Protein AF-A0A2G6L9R4-F1 (afdb_monomer_lite)

Sequence (241 aa):
MIKQHIVIELERAYTLTLEEVNEAKAKLPAAIAKHPGNMVKNYLSSNFKDMFIIECLMRPDSIKAVDFLRYSVQCSVGYYKGVTNDKKPITVDFDGQKIETTGAYGEDKLEIFDWIEDFQEAIICRDSAAIHYLMQVSADVHVRKRERLDFELFLAFAELYKGFFSRNKNLRNLLERARRVYCPDRIPCPDWHRMIKRVYLAQLDVLEVLINAGSEEDYNRAMEAALLQHQTYWLETDPEM

Structure (mmCIF, N/CA/C/O backbone):
data_AF-A0A2G6L9R4-F1
#
_entry.id   AF-A0A2G6L9R4-F1
#
loop_
_atom_site.group_PDB
_atom_site.id
_atom_site.type_symbol
_atom_site.label_atom_id
_atom_site.label_alt_id
_atom_site.label_comp_id
_atom_site.label_asym_id
_atom_site.label_entity_id
_atom_site.label_seq_id
_atom_site.pdbx_PDB_ins_code
_atom_site.Cartn_x
_atom_site.Cartn_y
_atom_site.Cartn_z
_atom_site.occupancy
_atom_site.B_iso_or_equiv
_atom_site.auth_seq_id
_atom_site.auth_comp_id
_atom_site.auth_asym_id
_atom_site.auth_atom_id
_atom_site.pdbx_PDB_model_num
ATOM 1 N N . MET A 1 1 ? 14.330 33.121 -2.784 1.00 48.44 1 MET A N 1
ATOM 2 C CA . MET A 1 1 ? 12.874 33.360 -2.887 1.00 48.44 1 MET A CA 1
ATOM 3 C C . MET A 1 1 ? 12.077 32.086 -3.142 1.00 48.44 1 MET A C 1
ATOM 5 O O . MET A 1 1 ? 11.312 31.744 -2.259 1.00 48.44 1 MET A O 1
ATOM 9 N N . ILE A 1 2 ? 12.289 31.334 -4.234 1.00 47.75 2 ILE A N 1
ATOM 10 C CA . ILE A 1 2 ? 11.511 30.102 -4.527 1.00 47.75 2 ILE A CA 1
ATOM 11 C C . ILE A 1 2 ? 11.614 29.052 -3.403 1.00 47.75 2 ILE A C 1
ATOM 13 O O . ILE A 1 2 ? 10.597 28.604 -2.892 1.00 47.75 2 ILE A O 1
ATOM 17 N N . LYS A 1 3 ? 12.829 28.746 -2.917 1.00 42.88 3 LYS A N 1
ATOM 18 C CA . LYS A 1 3 ? 13.018 27.826 -1.775 1.00 42.88 3 LYS A CA 1
ATOM 19 C C . LYS A 1 3 ? 12.326 28.288 -0.484 1.00 42.88 3 LYS A C 1
ATOM 21 O O . LYS A 1 3 ? 11.872 27.450 0.275 1.00 42.88 3 LYS A O 1
ATOM 26 N N . GLN A 1 4 ? 12.236 29.597 -0.234 1.00 48.50 4 GLN A N 1
ATOM 27 C CA . GLN A 1 4 ? 11.545 30.123 0.953 1.00 48.50 4 GLN A CA 1
ATOM 28 C C . GLN A 1 4 ? 10.023 30.027 0.811 1.00 48.50 4 GLN A C 1
ATOM 30 O O . GLN A 1 4 ? 9.365 29.710 1.787 1.00 48.50 4 GLN A O 1
ATOM 35 N N . HIS A 1 5 ? 9.468 30.250 -0.386 1.00 49.09 5 HIS A N 1
ATOM 36 C CA . HIS A 1 5 ? 8.034 30.052 -0.632 1.00 49.09 5 HIS A CA 1
ATOM 37 C C . HIS A 1 5 ? 7.622 28.584 -0.486 1.00 49.09 5 HIS A C 1
ATOM 39 O O . HIS A 1 5 ? 6.662 28.313 0.220 1.00 49.09 5 HIS A O 1
ATOM 45 N N . ILE A 1 6 ? 8.393 27.647 -1.050 1.00 60.97 6 ILE A N 1
ATOM 46 C CA . ILE A 1 6 ? 8.119 26.204 -0.918 1.00 60.97 6 ILE A CA 1
ATOM 47 C C . ILE A 1 6 ? 8.155 25.771 0.554 1.00 60.97 6 ILE A C 1
ATOM 49 O O . ILE A 1 6 ? 7.280 25.041 1.003 1.00 60.97 6 ILE A O 1
ATOM 53 N N . VAL A 1 7 ? 9.133 26.254 1.330 1.00 62.38 7 VAL A N 1
ATOM 54 C CA . VAL A 1 7 ? 9.211 25.952 2.769 1.00 62.38 7 VAL A CA 1
ATOM 55 C C . VAL A 1 7 ? 8.009 26.529 3.527 1.00 62.38 7 VAL A C 1
ATOM 57 O O . VAL A 1 7 ? 7.420 25.816 4.329 1.00 62.38 7 VAL A O 1
ATOM 60 N N . ILE A 1 8 ? 7.585 27.763 3.234 1.00 66.50 8 ILE A N 1
ATOM 61 C CA . ILE A 1 8 ? 6.408 28.386 3.871 1.00 66.50 8 ILE A CA 1
ATOM 62 C C . ILE A 1 8 ? 5.113 27.631 3.526 1.00 66.50 8 ILE A C 1
ATOM 64 O O . ILE A 1 8 ? 4.264 27.423 4.394 1.00 66.50 8 ILE A O 1
ATOM 68 N N . GLU A 1 9 ? 4.944 27.207 2.272 1.00 75.31 9 GLU A N 1
ATOM 69 C CA . GLU A 1 9 ? 3.774 26.434 1.844 1.00 75.31 9 GLU A CA 1
ATOM 70 C C . GLU A 1 9 ? 3.738 25.048 2.493 1.00 75.31 9 GLU A C 1
ATOM 72 O O . GLU A 1 9 ? 2.683 24.631 2.971 1.00 75.31 9 GLU A O 1
ATOM 77 N N . LEU A 1 10 ? 4.886 24.373 2.600 1.00 75.25 10 LEU A N 1
ATOM 78 C CA . LEU A 1 10 ? 4.986 23.086 3.286 1.00 75.25 10 LEU A CA 1
ATOM 79 C C . LEU A 1 10 ? 4.792 23.209 4.804 1.00 75.25 10 LEU A C 1
ATOM 81 O O . LEU A 1 10 ? 4.150 22.347 5.392 1.00 75.25 10 LEU A O 1
ATOM 85 N N . GLU A 1 11 ? 5.276 24.272 5.454 1.00 80.81 11 GLU A N 1
ATOM 86 C CA . GLU A 1 11 ? 5.013 24.536 6.880 1.00 80.81 11 GLU A CA 1
ATOM 87 C C . GLU A 1 11 ? 3.526 24.797 7.152 1.00 80.81 11 GLU A C 1
ATOM 89 O O . GLU A 1 11 ? 2.966 24.317 8.147 1.00 80.81 11 GLU A O 1
ATOM 94 N N . ARG A 1 12 ? 2.857 25.524 6.250 1.00 80.56 12 ARG A N 1
ATOM 95 C CA . ARG A 1 12 ? 1.411 25.739 6.322 1.00 80.56 12 ARG A CA 1
ATOM 96 C C . ARG A 1 12 ? 0.648 24.432 6.115 1.00 80.56 12 ARG A C 1
ATOM 98 O O . ARG A 1 12 ? -0.238 24.131 6.912 1.00 80.56 12 ARG A O 1
ATOM 105 N N . ALA A 1 13 ? 1.001 23.658 5.089 1.00 79.81 13 ALA A N 1
ATOM 106 C CA . ALA A 1 13 ? 0.404 22.350 4.826 1.00 79.81 13 ALA A CA 1
ATOM 107 C C . ALA A 1 13 ? 0.614 21.395 6.010 1.00 79.81 13 ALA A C 1
ATOM 109 O O . ALA A 1 13 ? -0.335 20.754 6.450 1.00 79.81 13 ALA A O 1
ATOM 110 N N . TYR A 1 14 ? 1.818 21.372 6.587 1.00 84.81 14 TYR A N 1
ATOM 111 C CA . TYR A 1 14 ? 2.148 20.611 7.790 1.00 84.81 14 TYR A CA 1
ATOM 112 C C . TYR A 1 14 ? 1.227 20.963 8.955 1.00 84.81 14 TYR A C 1
ATOM 114 O O . TYR A 1 14 ? 0.668 20.074 9.586 1.00 84.81 14 TYR A O 1
ATOM 122 N N . THR A 1 15 ? 1.065 22.255 9.242 1.00 84.38 15 THR A N 1
ATOM 123 C CA . THR A 1 15 ? 0.261 22.713 10.382 1.00 84.38 15 THR A CA 1
ATOM 124 C C . THR A 1 15 ? -1.205 22.322 10.213 1.00 84.38 15 THR A C 1
ATOM 126 O O . THR A 1 15 ? -1.774 21.719 11.118 1.00 84.38 15 THR A O 1
ATOM 129 N N . LEU A 1 16 ? -1.781 22.585 9.035 1.00 82.31 16 LEU A N 1
ATOM 130 C CA . LEU A 1 16 ? -3.174 22.244 8.729 1.00 82.31 16 LEU A CA 1
ATOM 131 C C . LEU A 1 16 ? -3.410 20.730 8.782 1.00 82.31 16 LEU A C 1
ATOM 133 O O . LEU A 1 16 ? -4.320 20.268 9.463 1.00 82.31 16 LEU A O 1
ATOM 137 N N . THR A 1 17 ? -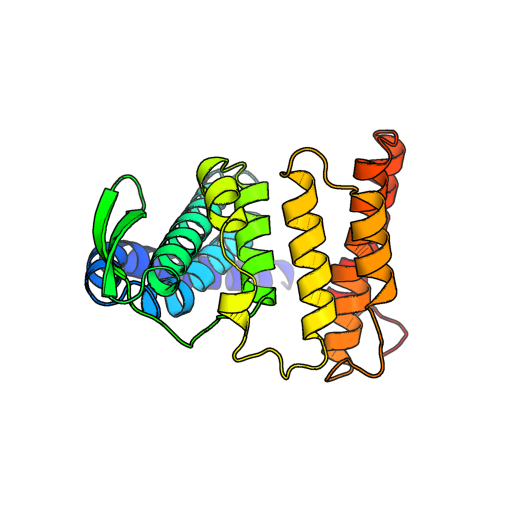2.541 19.951 8.135 1.00 82.38 17 THR A N 1
ATOM 138 C CA . THR A 1 17 ? -2.671 18.486 8.104 1.00 82.38 17 THR A CA 1
ATOM 139 C C . THR A 1 17 ? -2.501 17.896 9.502 1.00 82.38 17 THR A C 1
ATOM 141 O O . THR A 1 17 ? -3.235 16.991 9.888 1.00 82.38 17 THR A O 1
ATOM 144 N N . LEU A 1 18 ? -1.577 18.424 10.313 1.00 84.44 18 LEU A N 1
ATOM 145 C CA . LEU A 1 18 ? -1.386 17.957 11.684 1.00 84.44 18 LEU A CA 1
ATOM 146 C C . LEU A 1 18 ? -2.599 18.268 12.574 1.00 84.44 18 LEU A C 1
ATOM 148 O O . LEU A 1 18 ? -2.954 17.447 13.420 1.00 84.44 18 LEU A O 1
ATOM 152 N N . GLU A 1 19 ? -3.235 19.430 12.406 1.00 84.81 19 GLU A N 1
ATOM 153 C CA . GLU A 1 19 ? -4.487 19.765 13.095 1.00 84.81 19 GLU A CA 1
ATOM 154 C C . GLU A 1 19 ? -5.598 18.774 12.729 1.00 84.81 19 GLU A C 1
ATOM 156 O O . GLU A 1 19 ? -6.196 18.173 13.626 1.00 84.81 19 GLU A O 1
ATOM 161 N N . GLU A 1 20 ? -5.797 18.521 11.434 1.00 80.88 20 GLU A N 1
ATOM 162 C CA . GLU A 1 20 ? -6.774 17.549 10.936 1.00 80.88 20 GLU A CA 1
ATOM 163 C C . GLU A 1 20 ? -6.487 16.135 11.451 1.00 80.88 20 GLU A C 1
ATOM 165 O O . GLU A 1 20 ? -7.403 15.436 11.880 1.00 80.88 20 GLU A O 1
ATOM 170 N N . VAL A 1 21 ? -5.218 15.718 11.472 1.00 81.88 21 VAL A N 1
ATOM 171 C CA . VAL A 1 21 ? -4.779 14.416 11.992 1.00 81.88 21 VAL A CA 1
ATOM 172 C C . VAL A 1 21 ? -5.019 14.291 13.497 1.00 81.88 21 VAL A C 1
ATOM 174 O O . VAL A 1 21 ? -5.471 13.244 13.965 1.00 81.88 21 VAL A O 1
ATOM 177 N N . ASN A 1 22 ? -4.744 15.335 14.278 1.00 83.88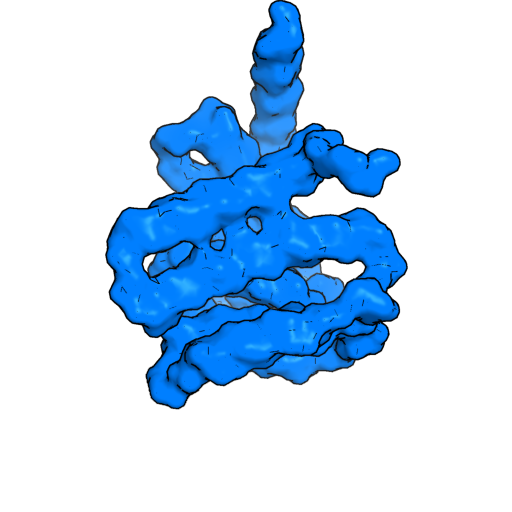 22 ASN A N 1
ATOM 178 C CA . ASN A 1 22 ? -4.985 15.314 15.721 1.00 83.88 22 ASN A CA 1
ATOM 179 C C . ASN A 1 22 ? -6.484 15.265 16.037 1.00 83.88 22 ASN A C 1
ATOM 181 O O . ASN A 1 22 ? -6.911 14.502 16.909 1.00 83.88 22 ASN A O 1
ATOM 185 N N . GLU A 1 23 ? -7.291 16.039 15.311 1.00 80.44 23 GLU A N 1
ATOM 186 C CA . GLU A 1 23 ? -8.747 16.016 15.436 1.00 80.44 23 GLU A CA 1
ATOM 187 C C . GLU A 1 23 ? -9.319 14.647 15.042 1.00 80.44 23 GLU A C 1
ATOM 189 O O . GLU A 1 23 ? -10.132 14.069 15.772 1.00 80.44 23 GLU A O 1
ATOM 194 N N . ALA A 1 24 ? -8.841 14.099 13.925 1.00 74.62 24 ALA A N 1
ATOM 195 C CA . ALA A 1 24 ? -9.121 12.748 13.465 1.00 74.62 24 ALA A CA 1
ATOM 196 C C . ALA A 1 24 ? -8.825 11.716 14.555 1.00 74.62 24 ALA A C 1
ATOM 198 O O . ALA A 1 24 ? -9.718 10.968 14.955 1.00 74.62 24 ALA A O 1
ATOM 199 N N . LYS A 1 25 ? -7.597 11.712 15.084 1.00 79.25 25 LYS A N 1
ATOM 200 C CA . LYS A 1 25 ? -7.142 10.767 16.108 1.00 79.25 25 LYS A CA 1
ATOM 201 C C . LYS A 1 25 ? -8.007 10.828 17.371 1.00 79.25 25 LYS A C 1
ATOM 203 O O . LYS A 1 25 ? -8.361 9.784 17.913 1.00 79.25 25 LYS A O 1
ATOM 208 N N . ALA A 1 26 ? -8.406 12.025 17.806 1.00 81.69 26 ALA A N 1
ATOM 209 C CA . ALA A 1 26 ? -9.262 12.206 18.979 1.00 81.69 26 ALA A CA 1
ATOM 210 C C . ALA A 1 26 ? -10.689 11.665 18.777 1.00 81.69 26 ALA A C 1
ATOM 212 O O . ALA A 1 26 ? -11.283 11.106 19.699 1.00 81.69 26 ALA A O 1
ATOM 213 N N . LYS A 1 27 ? -11.253 11.815 17.573 1.00 77.62 27 LYS A N 1
ATOM 214 C CA . LYS A 1 27 ? -12.620 11.365 17.252 1.00 77.62 27 LYS A CA 1
ATOM 215 C C . LYS A 1 27 ? -12.688 9.903 16.818 1.00 77.62 27 LYS A C 1
ATOM 217 O O . LYS A 1 27 ? -13.771 9.310 16.835 1.00 77.62 27 LYS A O 1
ATOM 222 N N . LEU A 1 28 ? -11.557 9.323 16.421 1.00 75.69 28 LEU A N 1
ATOM 223 C CA . LEU A 1 28 ? -11.515 8.036 15.744 1.00 75.69 28 LEU A CA 1
ATOM 224 C C . LEU A 1 28 ? -12.113 6.883 16.561 1.00 75.69 28 LEU A C 1
ATOM 226 O O . LEU A 1 28 ? -12.913 6.146 15.984 1.00 75.69 28 LEU A O 1
ATOM 230 N N . PRO A 1 29 ? -11.838 6.722 17.871 1.00 77.62 29 PRO A N 1
ATOM 231 C CA . PRO A 1 29 ? -12.427 5.618 18.627 1.00 77.62 29 PRO A CA 1
ATOM 232 C C . PRO A 1 29 ? -13.961 5.628 18.604 1.00 77.62 29 PRO A C 1
ATOM 234 O O . PRO A 1 29 ? -14.595 4.597 18.380 1.00 77.62 29 PRO A O 1
ATOM 237 N N . ALA A 1 30 ? -14.567 6.812 18.739 1.00 78.75 30 ALA A N 1
ATOM 238 C CA . ALA A 1 30 ? -16.015 6.980 18.659 1.00 78.75 30 ALA A CA 1
ATOM 239 C C . ALA A 1 30 ? -16.553 6.751 17.233 1.00 78.75 30 ALA A C 1
ATOM 241 O O . ALA A 1 30 ? -17.626 6.170 17.060 1.00 78.75 30 ALA A O 1
ATOM 242 N N . ALA A 1 31 ? -15.810 7.173 16.205 1.00 75.06 31 ALA A N 1
ATOM 243 C CA . ALA A 1 31 ? -16.182 6.953 14.809 1.00 75.06 31 ALA A CA 1
ATOM 244 C C . ALA A 1 31 ? -16.139 5.463 14.422 1.00 75.06 31 ALA A C 1
ATOM 246 O O . ALA A 1 31 ? -17.091 4.971 13.814 1.00 75.06 31 ALA A O 1
ATOM 247 N N . ILE A 1 32 ? -15.092 4.735 14.831 1.00 74.69 32 ILE A N 1
ATOM 248 C CA . ILE A 1 32 ? -14.956 3.279 14.647 1.00 74.69 32 ILE A CA 1
ATOM 249 C C . ILE A 1 32 ? -16.109 2.540 15.335 1.00 74.69 32 ILE A C 1
ATOM 251 O O . ILE A 1 32 ? -16.707 1.638 14.746 1.00 74.69 32 ILE A O 1
ATOM 255 N N . ALA A 1 33 ? -16.456 2.933 16.564 1.00 73.81 33 ALA A N 1
ATOM 256 C CA . ALA A 1 33 ? -17.565 2.329 17.299 1.00 73.81 33 ALA A CA 1
ATOM 257 C C . ALA A 1 33 ? -18.917 2.515 16.585 1.00 73.81 33 ALA A C 1
ATOM 259 O O . ALA A 1 33 ? -19.775 1.639 16.648 1.00 73.81 33 ALA A O 1
ATOM 260 N N . LYS A 1 34 ? -19.108 3.639 15.883 1.00 74.69 34 LYS A N 1
ATOM 261 C CA . LYS A 1 34 ? -20.366 3.953 15.195 1.00 74.69 34 LYS A CA 1
ATOM 262 C C . LYS A 1 34 ? -20.454 3.339 13.792 1.00 74.69 34 LYS A C 1
ATOM 264 O O . LYS A 1 34 ? -21.498 2.797 13.443 1.00 74.69 34 LYS A O 1
ATOM 269 N N . HIS A 1 35 ? -19.388 3.441 12.990 1.00 70.56 35 HIS A N 1
ATOM 270 C CA . HIS A 1 35 ? -19.345 2.997 11.590 1.00 70.56 35 HIS A CA 1
ATOM 271 C C . HIS A 1 35 ? -17.920 2.577 11.166 1.00 70.56 35 HIS A C 1
ATOM 273 O O . HIS A 1 35 ? -17.201 3.377 10.557 1.00 70.56 35 HIS A O 1
ATOM 279 N N . PRO A 1 36 ? -17.502 1.323 11.424 1.00 65.56 36 PRO A N 1
ATOM 280 C CA . PRO A 1 36 ? -16.130 0.885 11.152 1.00 65.56 36 PRO A CA 1
ATOM 281 C C . PRO A 1 36 ? -15.778 0.789 9.656 1.00 65.56 36 PRO A C 1
ATOM 283 O O . PRO A 1 36 ? -14.603 0.846 9.314 1.00 65.56 36 PRO A O 1
ATOM 286 N N . GLY A 1 37 ? -16.768 0.667 8.760 1.00 62.50 37 GLY A N 1
ATOM 287 C CA . GLY A 1 37 ? -16.561 0.623 7.305 1.00 62.50 37 GLY A CA 1
ATOM 288 C C . GLY A 1 37 ? -16.265 2.002 6.697 1.00 62.50 37 GLY A C 1
ATOM 289 O O . GLY A 1 37 ? -15.131 2.319 6.370 1.00 62.50 37 GLY A O 1
ATOM 290 N N . ASN A 1 38 ? -17.267 2.871 6.557 1.00 61.28 38 ASN A N 1
ATOM 291 C CA . ASN A 1 38 ? -17.107 4.101 5.761 1.00 61.28 38 ASN A CA 1
ATOM 292 C C . ASN A 1 38 ? -16.174 5.170 6.362 1.00 61.28 38 ASN A C 1
ATOM 294 O O . ASN A 1 38 ? -15.522 5.894 5.613 1.00 61.28 38 ASN A O 1
ATOM 298 N N . MET A 1 39 ? -16.089 5.308 7.689 1.00 57.47 39 MET A N 1
ATOM 299 C CA . MET A 1 39 ? -15.345 6.433 8.283 1.00 57.47 39 MET A CA 1
ATOM 300 C C . MET A 1 39 ? -13.842 6.169 8.371 1.00 57.47 39 MET A C 1
ATOM 302 O O . MET A 1 39 ? -13.047 7.076 8.138 1.00 57.47 39 MET A O 1
ATOM 306 N N . VAL A 1 40 ? -13.449 4.923 8.640 1.00 60.97 40 VAL A N 1
ATOM 307 C CA . VAL A 1 40 ? -12.053 4.545 8.902 1.00 60.97 40 VAL A CA 1
ATOM 308 C C . VAL A 1 40 ? -11.160 4.713 7.665 1.00 60.97 40 VAL A C 1
ATOM 310 O O . VAL A 1 40 ? -9.990 5.062 7.799 1.00 60.97 40 VAL A O 1
ATOM 313 N N . LYS A 1 41 ? -11.710 4.547 6.454 1.00 59.34 41 LYS A N 1
ATOM 314 C CA . LYS A 1 41 ? -10.941 4.623 5.199 1.00 59.34 41 LYS A CA 1
ATOM 315 C C . LYS A 1 41 ? -11.084 5.940 4.422 1.00 59.34 41 LYS A C 1
ATOM 317 O O . LYS A 1 41 ? -10.193 6.300 3.654 1.00 59.34 41 LYS A O 1
ATOM 322 N N . ASN A 1 42 ? -12.187 6.676 4.574 1.00 56.72 42 ASN A N 1
ATOM 323 C CA . ASN A 1 42 ? -12.427 7.867 3.745 1.00 56.72 42 ASN A CA 1
ATOM 324 C C . ASN A 1 42 ? -11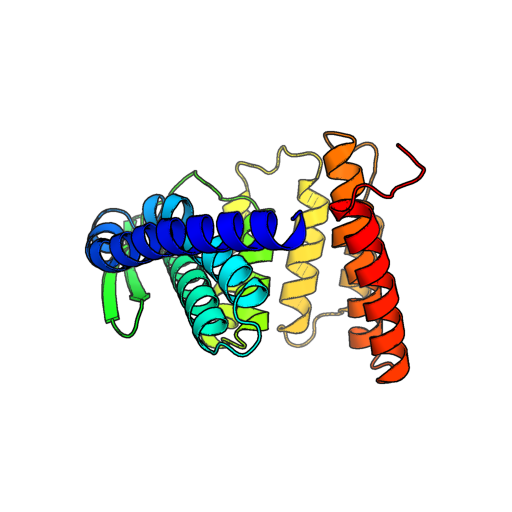.764 9.138 4.279 1.00 56.72 42 ASN A C 1
ATOM 326 O O . ASN A 1 42 ? -11.213 9.886 3.482 1.00 56.72 42 ASN A O 1
ATOM 330 N N . TYR A 1 43 ? -11.781 9.358 5.594 1.00 56.22 43 TYR A N 1
ATOM 331 C CA . TYR A 1 43 ? -11.262 10.594 6.196 1.00 56.22 43 TYR A CA 1
ATOM 332 C C . TYR A 1 43 ? -9.933 10.411 6.931 1.00 56.22 43 TYR A C 1
ATOM 334 O O . TYR A 1 43 ? -9.294 11.389 7.291 1.00 56.22 43 TYR A O 1
ATOM 342 N N . LEU A 1 44 ? -9.542 9.170 7.224 1.00 61.38 44 LEU A N 1
ATOM 343 C CA . LEU A 1 44 ? -8.586 8.907 8.301 1.00 61.38 44 LEU A CA 1
ATOM 344 C C . LEU A 1 44 ? -7.293 8.299 7.762 1.00 61.38 44 LEU A C 1
ATOM 346 O O . LEU A 1 44 ? -6.235 8.876 7.992 1.00 61.38 44 LEU A O 1
ATOM 350 N N . SER A 1 45 ? -7.356 7.236 6.951 1.00 63.09 45 SER A N 1
ATOM 351 C CA . SER A 1 45 ? -6.150 6.721 6.283 1.00 63.09 45 SER A CA 1
ATOM 352 C C . SER A 1 45 ? -5.527 7.749 5.334 1.00 63.09 45 SER A C 1
ATOM 354 O O . SER A 1 45 ? -4.324 7.956 5.397 1.00 63.09 45 SER A O 1
ATOM 356 N N . SER A 1 46 ? -6.322 8.464 4.528 1.00 69.69 46 SER A N 1
ATOM 357 C CA . SER A 1 46 ? -5.808 9.506 3.623 1.00 69.69 46 SER A CA 1
ATOM 358 C C . SER A 1 46 ? -5.044 10.609 4.372 1.00 69.69 46 SER A C 1
ATOM 360 O O . SER A 1 46 ? -3.897 10.870 4.029 1.00 69.69 46 SER A O 1
ATOM 362 N N . ASN A 1 47 ? -5.590 11.145 5.470 1.00 76.56 47 ASN A N 1
ATOM 363 C CA . ASN A 1 47 ? -4.909 12.179 6.260 1.00 76.56 47 ASN A CA 1
ATOM 364 C C . ASN A 1 47 ? -3.611 11.664 6.906 1.00 76.56 47 ASN A C 1
ATOM 366 O O . ASN A 1 47 ? -2.624 12.393 6.995 1.00 76.56 47 ASN A O 1
ATOM 370 N N . PHE A 1 48 ? -3.579 10.401 7.346 1.00 85.25 48 PHE A N 1
ATOM 371 C CA . PHE A 1 48 ? -2.351 9.791 7.859 1.00 85.25 48 PHE A CA 1
ATOM 372 C C . PHE A 1 48 ? -1.305 9.558 6.755 1.00 85.25 48 PHE A C 1
ATOM 374 O O . PHE A 1 48 ? -0.122 9.788 7.003 1.00 85.25 48 PHE A O 1
ATOM 381 N N . LYS A 1 49 ? -1.713 9.155 5.544 1.00 83.62 49 LYS A N 1
ATOM 382 C CA . LYS A 1 49 ? -0.815 9.021 4.382 1.00 83.62 49 LYS A CA 1
ATOM 383 C C . LYS A 1 49 ? -0.234 10.377 3.971 1.00 83.62 49 LYS A C 1
ATOM 385 O O . LYS A 1 49 ? 0.978 10.492 3.800 1.00 83.62 49 LYS A O 1
ATOM 390 N N . ASP A 1 50 ? -1.067 11.412 3.899 1.00 84.00 50 ASP A N 1
ATOM 391 C CA . ASP A 1 50 ? -0.632 12.772 3.567 1.00 84.00 50 ASP A CA 1
ATOM 392 C C . ASP A 1 50 ? 0.354 13.300 4.616 1.00 84.00 50 ASP A C 1
ATOM 394 O O . ASP A 1 50 ? 1.423 13.815 4.283 1.00 84.00 50 ASP A O 1
ATOM 398 N N . MET A 1 51 ? 0.061 13.082 5.900 1.00 88.00 51 MET A N 1
ATOM 399 C CA . MET A 1 51 ? 0.952 13.478 6.986 1.00 88.00 51 MET A CA 1
ATOM 400 C C . MET A 1 51 ? 2.264 12.687 6.998 1.00 88.00 51 MET A C 1
ATOM 402 O O . MET A 1 51 ? 3.311 13.257 7.303 1.00 88.00 51 MET A O 1
ATOM 406 N N . PHE A 1 52 ? 2.245 11.400 6.634 1.00 89.06 52 PHE A N 1
ATOM 407 C CA . PHE A 1 52 ? 3.463 10.618 6.416 1.00 89.06 52 PHE A CA 1
ATOM 408 C C . PHE A 1 52 ? 4.347 11.267 5.342 1.00 89.06 52 PHE A C 1
ATOM 410 O O . PHE A 1 52 ? 5.525 11.516 5.601 1.00 89.06 52 PHE A O 1
ATOM 417 N N . ILE A 1 53 ? 3.776 11.612 4.182 1.00 86.00 53 ILE A N 1
ATOM 418 C CA . ILE A 1 53 ? 4.503 12.257 3.078 1.00 86.00 53 ILE A CA 1
ATOM 419 C C . ILE A 1 53 ? 5.083 13.602 3.530 1.00 86.00 53 ILE A C 1
ATOM 421 O O . ILE A 1 53 ? 6.277 13.855 3.358 1.00 86.00 53 ILE A O 1
ATOM 425 N N . ILE A 1 54 ? 4.262 14.456 4.147 1.00 87.38 54 ILE A N 1
ATOM 426 C CA . ILE A 1 54 ? 4.690 15.784 4.597 1.00 87.38 54 ILE A CA 1
ATOM 427 C C . ILE A 1 54 ? 5.773 15.676 5.684 1.00 87.38 54 ILE A C 1
ATOM 429 O O . ILE A 1 54 ? 6.757 16.416 5.634 1.00 87.38 54 ILE A O 1
ATOM 433 N N . GLU A 1 55 ? 5.639 14.763 6.652 1.00 89.56 55 GLU A N 1
ATOM 434 C CA . GLU A 1 55 ? 6.651 14.555 7.695 1.00 89.56 55 GLU A CA 1
ATOM 435 C C . GLU A 1 55 ? 7.968 14.052 7.081 1.00 89.56 55 GLU A C 1
ATOM 437 O O . GLU A 1 55 ? 9.018 14.584 7.434 1.00 89.56 55 GLU A O 1
ATOM 442 N N . CYS A 1 56 ? 7.937 13.129 6.110 1.00 87.94 56 CYS A N 1
ATOM 443 C CA . CYS A 1 56 ? 9.135 12.688 5.385 1.00 87.94 56 CYS A CA 1
ATOM 444 C C . CYS A 1 56 ? 9.835 13.828 4.629 1.00 87.94 56 CYS A C 1
ATOM 446 O O . CYS A 1 56 ? 11.064 13.889 4.622 1.00 87.94 56 CYS A O 1
ATOM 448 N N . LEU A 1 57 ? 9.078 14.736 4.005 1.00 85.31 57 LEU A N 1
ATOM 449 C CA . LEU A 1 57 ? 9.639 15.864 3.253 1.00 85.31 57 LEU A CA 1
ATOM 450 C C . LEU A 1 57 ? 10.213 16.952 4.167 1.00 85.31 57 LEU A C 1
ATOM 452 O O . LEU A 1 57 ? 11.283 17.495 3.898 1.00 85.31 57 LEU A O 1
ATOM 456 N N . MET A 1 58 ? 9.500 17.281 5.244 1.00 83.88 58 MET A N 1
ATOM 457 C CA . MET A 1 58 ? 9.863 18.379 6.144 1.00 83.88 58 MET A CA 1
ATOM 458 C C . MET A 1 58 ? 10.881 17.971 7.204 1.00 83.88 58 MET A C 1
ATOM 460 O O . MET A 1 58 ? 11.641 18.807 7.696 1.00 83.88 58 MET A O 1
ATOM 464 N N . ARG A 1 59 ? 10.854 16.702 7.615 1.00 86.69 59 ARG A N 1
ATOM 465 C CA . ARG A 1 59 ? 11.634 16.161 8.728 1.00 86.69 59 ARG A CA 1
ATOM 466 C C . ARG A 1 59 ? 12.049 14.717 8.413 1.00 86.69 59 ARG A C 1
ATOM 468 O O . ARG A 1 59 ? 11.540 13.790 9.040 1.00 86.69 59 ARG A O 1
ATOM 475 N N . PRO A 1 60 ? 12.988 14.513 7.474 1.00 82.69 60 PRO A N 1
ATOM 476 C CA . PRO A 1 60 ? 13.352 13.184 6.975 1.00 82.69 60 PRO A CA 1
ATOM 477 C C . PRO A 1 60 ? 13.851 12.217 8.063 1.00 82.69 60 PRO A C 1
ATOM 479 O O . PRO A 1 60 ? 13.664 11.012 7.934 1.00 82.69 60 PRO A O 1
ATOM 482 N N . ASP A 1 61 ? 14.408 12.735 9.162 1.00 84.69 61 ASP A N 1
ATOM 483 C CA . ASP A 1 61 ? 14.884 11.933 10.300 1.00 84.69 61 ASP A CA 1
ATOM 484 C C . ASP A 1 61 ? 13.815 11.712 11.392 1.00 84.69 61 ASP A C 1
ATOM 486 O O . ASP A 1 61 ? 14.093 11.162 12.462 1.00 84.69 61 ASP A O 1
ATOM 490 N N . SER A 1 62 ? 12.582 12.176 11.174 1.00 86.19 62 SER A N 1
ATOM 491 C CA . SER A 1 62 ? 11.511 12.080 12.161 1.00 86.19 62 SER A CA 1
ATOM 492 C C . SER A 1 62 ? 10.920 10.680 12.218 1.00 86.19 62 SER A C 1
ATOM 494 O O . SER A 1 62 ? 10.293 10.197 11.275 1.00 86.19 62 SER A O 1
ATOM 496 N N . ILE A 1 63 ? 10.998 10.061 13.397 1.00 85.62 63 ILE A N 1
ATOM 497 C CA . ILE A 1 63 ? 10.331 8.780 13.658 1.00 85.62 63 ILE A CA 1
ATOM 498 C C . ILE A 1 63 ? 8.799 8.878 13.541 1.00 85.62 63 ILE A C 1
ATOM 500 O O . ILE A 1 63 ? 8.135 7.869 13.317 1.00 85.62 63 ILE A O 1
ATOM 504 N N . LYS A 1 64 ? 8.232 10.092 13.627 1.00 86.81 64 LYS A N 1
ATOM 505 C CA . LYS A 1 64 ? 6.782 10.319 13.552 1.00 86.81 64 LYS A CA 1
ATOM 506 C C . LYS A 1 64 ? 6.190 9.943 12.200 1.00 86.81 64 LYS A C 1
ATOM 508 O O . LYS A 1 64 ? 5.026 9.561 12.154 1.00 86.81 64 LYS A O 1
ATOM 513 N N . ALA A 1 65 ? 6.974 10.006 11.121 1.00 87.81 65 ALA A N 1
ATOM 514 C CA . ALA A 1 65 ? 6.514 9.582 9.803 1.00 87.81 65 ALA A CA 1
ATOM 515 C C . ALA A 1 65 ? 6.037 8.119 9.855 1.00 87.81 65 ALA A C 1
ATOM 517 O O . ALA A 1 65 ? 4.937 7.788 9.414 1.00 87.81 65 ALA A O 1
ATOM 518 N N . VAL A 1 66 ? 6.817 7.258 10.514 1.00 87.44 66 VAL A N 1
ATOM 519 C CA . VAL A 1 66 ? 6.475 5.843 10.699 1.00 87.44 66 VAL A CA 1
ATOM 520 C C . VAL A 1 66 ? 5.210 5.672 11.542 1.00 87.44 66 VAL A C 1
ATOM 522 O O . VAL A 1 66 ? 4.430 4.760 11.279 1.00 87.44 66 VAL A O 1
ATOM 525 N N . ASP A 1 67 ? 4.968 6.539 12.528 1.00 89.69 67 ASP A N 1
ATOM 526 C CA . ASP A 1 67 ? 3.750 6.477 13.341 1.00 89.69 67 ASP A CA 1
ATOM 527 C C . ASP A 1 67 ? 2.499 6.815 12.524 1.00 89.69 67 ASP A C 1
ATOM 529 O O . ASP A 1 67 ? 1.499 6.107 12.638 1.00 89.69 67 ASP A O 1
ATOM 533 N N . PHE A 1 68 ? 2.556 7.821 11.644 1.00 89.75 68 PHE A N 1
ATOM 534 C CA . PHE A 1 68 ? 1.446 8.116 10.732 1.00 89.75 68 PHE A CA 1
ATOM 535 C C . PHE A 1 68 ? 1.147 6.940 9.803 1.00 89.75 68 PHE A C 1
ATOM 537 O O . PHE A 1 68 ? -0.006 6.525 9.687 1.00 89.75 68 PHE A O 1
ATOM 544 N N . LEU A 1 69 ? 2.185 6.318 9.242 1.00 89.50 69 LEU A N 1
ATOM 545 C CA . LEU A 1 69 ? 2.013 5.125 8.418 1.00 89.50 69 LEU A CA 1
ATOM 546 C C . LEU A 1 69 ? 1.391 3.960 9.211 1.00 89.50 69 LEU A C 1
ATOM 548 O O . LEU A 1 69 ? 0.480 3.293 8.725 1.00 89.50 69 LEU A O 1
ATOM 552 N N . ARG A 1 70 ? 1.797 3.758 10.472 1.00 90.88 70 ARG A N 1
ATOM 553 C CA . ARG A 1 70 ? 1.192 2.751 11.363 1.00 90.88 70 ARG A CA 1
ATOM 554 C C . ARG A 1 70 ? -0.282 3.025 11.646 1.00 90.88 70 ARG A C 1
ATOM 556 O O . ARG A 1 70 ? -1.069 2.079 11.668 1.00 90.88 70 ARG A O 1
ATOM 563 N N . TYR A 1 71 ? -0.674 4.281 11.863 1.00 89.12 71 TYR A N 1
ATOM 564 C CA . TYR A 1 71 ? -2.087 4.625 12.042 1.00 89.12 71 TYR A CA 1
ATOM 565 C C . TYR A 1 71 ? -2.898 4.339 10.776 1.00 89.12 71 TYR A C 1
ATOM 567 O O . TYR A 1 71 ? -4.012 3.823 10.890 1.00 89.12 71 TYR A O 1
ATOM 575 N N . SER A 1 72 ? -2.334 4.597 9.588 1.00 89.31 72 SER A N 1
ATOM 576 C CA . SER A 1 72 ? -2.951 4.209 8.313 1.00 89.31 72 SER A CA 1
ATOM 577 C C . SER A 1 72 ? -3.180 2.695 8.250 1.00 89.31 72 SER A C 1
ATOM 579 O O . SER A 1 72 ? -4.317 2.261 8.083 1.00 89.31 72 SER A O 1
ATOM 581 N N . VAL A 1 73 ? -2.156 1.883 8.543 1.00 91.75 73 VAL A N 1
ATOM 582 C CA . VAL A 1 73 ? -2.262 0.409 8.560 1.00 91.75 73 VAL A CA 1
ATOM 583 C C . VAL A 1 73 ? -3.340 -0.085 9.534 1.00 91.75 73 VAL A C 1
ATOM 585 O O . VAL A 1 73 ? -4.147 -0.948 9.181 1.00 91.75 73 VAL A O 1
ATOM 588 N N . GLN A 1 74 ? -3.396 0.468 10.750 1.00 90.12 74 GLN A N 1
ATOM 589 C CA . GLN A 1 74 ? -4.426 0.124 11.741 1.00 90.12 74 GLN A CA 1
ATOM 590 C C . GLN A 1 74 ? -5.835 0.450 11.232 1.00 90.12 74 GLN A C 1
ATOM 592 O O . GLN A 1 74 ? -6.752 -0.366 11.373 1.00 90.12 74 GLN A O 1
ATOM 597 N N . CYS A 1 75 ? -5.998 1.611 10.590 1.00 87.25 75 CYS A N 1
ATOM 598 C CA . CYS A 1 75 ? -7.248 1.997 9.948 1.00 87.25 75 CYS A CA 1
ATOM 599 C C . CYS A 1 75 ? -7.619 1.012 8.831 1.00 87.25 75 CYS A C 1
ATOM 601 O O . CYS A 1 75 ? -8.738 0.501 8.814 1.00 87.25 75 CYS A O 1
ATOM 603 N N . SER A 1 76 ? -6.686 0.665 7.947 1.00 88.19 76 SER A N 1
ATOM 604 C CA . SER A 1 76 ? -6.942 -0.258 6.839 1.00 88.19 76 SER A CA 1
ATOM 605 C C . SER A 1 76 ? -7.320 -1.660 7.327 1.00 88.19 76 SER A C 1
ATOM 607 O O . SER A 1 76 ? -8.296 -2.243 6.851 1.00 88.19 76 SER A O 1
ATOM 609 N N . VAL A 1 77 ? -6.643 -2.194 8.349 1.00 90.69 77 VAL A N 1
ATOM 610 C CA . VAL A 1 77 ? -7.033 -3.468 8.982 1.00 90.69 77 VAL A CA 1
ATOM 611 C C . VAL A 1 77 ? -8.427 -3.372 9.605 1.00 90.69 77 VAL A C 1
ATOM 613 O O . VAL A 1 77 ? -9.248 -4.271 9.407 1.00 90.69 77 VAL A O 1
ATOM 616 N N . GLY A 1 78 ? -8.721 -2.291 10.333 1.00 88.56 78 GLY A N 1
ATOM 617 C CA . GLY A 1 78 ? -10.042 -2.042 10.914 1.00 88.56 78 GLY A CA 1
ATOM 618 C C . GLY A 1 78 ? -11.151 -1.992 9.862 1.00 88.56 78 GLY A C 1
ATOM 619 O O . GLY A 1 78 ? -12.193 -2.627 10.032 1.00 88.56 78 GLY A O 1
ATOM 620 N N . TYR A 1 79 ? -10.888 -1.321 8.741 1.00 86.88 79 TYR A N 1
ATOM 621 C CA . TYR A 1 79 ? -11.777 -1.254 7.588 1.00 86.88 79 TYR A CA 1
ATOM 622 C C . TYR A 1 79 ? -12.074 -2.644 7.016 1.00 86.88 79 TYR A C 1
ATOM 624 O O . TYR A 1 79 ? -13.240 -3.036 6.914 1.00 86.88 79 TYR A O 1
ATOM 632 N N . TYR A 1 80 ? -11.037 -3.431 6.703 1.00 88.62 80 TYR A N 1
ATOM 633 C CA . TYR A 1 80 ? -11.238 -4.766 6.138 1.00 88.62 80 TYR A CA 1
ATOM 634 C C . TYR A 1 80 ? -11.915 -5.722 7.130 1.00 88.62 80 TYR A C 1
ATOM 636 O O . TYR A 1 80 ? -12.759 -6.519 6.714 1.00 88.62 80 TYR A O 1
ATOM 644 N N . LYS A 1 81 ? -11.649 -5.596 8.440 1.00 89.25 81 LYS A N 1
ATOM 645 C CA . LYS A 1 81 ? -12.414 -6.291 9.495 1.00 89.25 81 LYS A CA 1
ATOM 646 C C . LYS A 1 81 ? -13.889 -5.916 9.441 1.00 89.25 81 LYS A C 1
ATOM 648 O O . LYS A 1 81 ? -14.724 -6.818 9.471 1.00 89.25 81 LYS A O 1
ATOM 653 N N . GLY A 1 82 ? -14.190 -4.626 9.298 1.00 86.81 82 GLY A N 1
ATOM 654 C CA . GLY A 1 82 ? -15.537 -4.085 9.130 1.00 86.81 82 GLY A CA 1
ATOM 655 C C . GLY A 1 82 ? -16.298 -4.717 7.969 1.00 86.81 82 GLY A C 1
ATOM 656 O O . GLY A 1 82 ? -17.372 -5.278 8.178 1.00 86.81 82 GLY A O 1
ATOM 657 N N . VAL A 1 83 ? -15.728 -4.665 6.764 1.00 85.00 83 VAL A N 1
ATOM 658 C CA . VAL A 1 83 ? -16.422 -5.099 5.538 1.00 85.00 83 VAL A CA 1
ATOM 659 C C . VAL A 1 83 ? -16.492 -6.622 5.383 1.00 85.00 83 VAL A C 1
ATOM 661 O O . VAL A 1 83 ? -17.478 -7.135 4.863 1.00 85.00 83 VAL A O 1
ATOM 664 N N . THR A 1 84 ? -15.486 -7.372 5.852 1.00 87.56 84 THR A N 1
ATOM 665 C CA . THR A 1 84 ? -15.471 -8.848 5.745 1.00 87.56 84 THR A CA 1
ATOM 666 C C . THR A 1 84 ? -16.327 -9.546 6.804 1.00 87.56 84 THR A C 1
ATOM 668 O O . THR A 1 84 ? -16.626 -10.734 6.673 1.00 87.56 84 THR A O 1
ATOM 671 N N . ASN A 1 85 ? -16.756 -8.818 7.839 1.00 89.06 85 ASN A N 1
ATOM 672 C CA . ASN A 1 85 ? -17.563 -9.328 8.947 1.00 89.06 85 ASN A CA 1
ATOM 673 C C . ASN A 1 85 ? -18.867 -8.536 9.103 1.00 89.06 85 ASN A C 1
ATOM 675 O O . ASN A 1 85 ? -19.253 -8.191 10.219 1.00 89.06 85 ASN A O 1
ATOM 679 N N . ASP A 1 86 ? -19.551 -8.249 7.992 1.00 86.94 86 ASP A N 1
ATOM 680 C CA . ASP A 1 86 ? -20.820 -7.515 8.007 1.00 86.94 86 ASP A CA 1
ATOM 681 C C . ASP A 1 86 ? -21.808 -8.097 9.036 1.00 86.94 86 ASP A C 1
ATOM 683 O O . ASP A 1 86 ? -22.055 -9.308 9.075 1.00 86.94 86 ASP A O 1
ATOM 687 N N . LYS A 1 87 ? -22.346 -7.216 9.888 1.00 88.06 87 LYS A N 1
ATOM 688 C CA . LYS A 1 87 ? -23.287 -7.502 10.986 1.00 88.06 87 LYS A CA 1
ATOM 689 C C . LYS A 1 87 ? -22.765 -8.449 12.070 1.00 88.06 87 LYS A C 1
ATOM 691 O O . LYS A 1 87 ? -23.551 -8.923 12.890 1.00 88.06 87 LYS A O 1
ATOM 696 N N . LYS A 1 88 ? -21.463 -8.734 12.103 1.00 90.81 88 LYS A N 1
ATOM 697 C CA . LYS A 1 88 ? -20.834 -9.571 13.133 1.00 90.81 88 LYS A CA 1
ATOM 698 C C . LYS A 1 88 ? -20.000 -8.716 14.090 1.00 90.81 88 LYS A C 1
ATOM 700 O O . LYS A 1 88 ? -19.453 -7.698 13.667 1.00 90.81 88 LYS A O 1
ATOM 705 N N . PRO A 1 89 ? -19.860 -9.118 15.364 1.00 92.06 89 PRO A N 1
ATOM 706 C CA . PRO A 1 89 ? -18.945 -8.459 16.286 1.00 92.06 89 PRO A CA 1
ATOM 707 C C . PRO A 1 89 ? -17.503 -8.514 15.776 1.00 92.06 89 PRO A C 1
ATOM 709 O O . PRO A 1 89 ? -17.045 -9.560 15.310 1.00 92.06 89 PRO A O 1
ATOM 712 N N . ILE A 1 90 ? -16.789 -7.399 15.894 1.00 91.56 90 ILE A N 1
ATOM 713 C CA . ILE A 1 90 ? -15.367 -7.282 15.572 1.00 91.56 90 ILE A CA 1
ATOM 714 C C . ILE A 1 90 ? -14.637 -6.469 16.643 1.00 91.56 90 ILE A C 1
ATOM 716 O O . ILE A 1 90 ? -15.229 -5.648 17.344 1.00 91.56 90 ILE A O 1
ATOM 720 N N . THR A 1 91 ? -13.321 -6.655 16.708 1.00 91.31 91 THR A N 1
ATOM 721 C CA .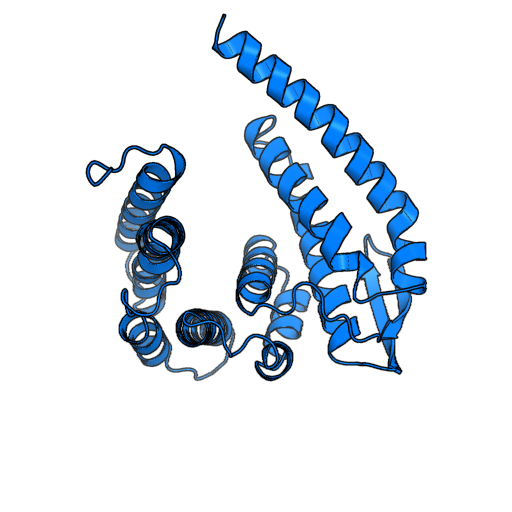 THR A 1 91 ? -12.418 -5.816 17.501 1.00 91.31 91 THR A CA 1
ATOM 722 C C . THR A 1 91 ? -11.422 -5.129 16.575 1.00 91.31 91 THR A C 1
ATOM 724 O O . THR A 1 91 ? -10.693 -5.790 15.821 1.00 91.31 91 THR A O 1
ATOM 727 N N . VAL A 1 92 ? -11.394 -3.800 16.639 1.00 88.50 92 VAL A N 1
ATOM 728 C CA . VAL A 1 92 ? -10.437 -2.954 15.924 1.00 88.50 92 VAL A CA 1
ATOM 729 C C . VAL A 1 92 ? -9.369 -2.489 16.906 1.00 88.50 92 VAL A C 1
ATOM 731 O O . VAL A 1 92 ? -9.692 -1.948 17.961 1.00 88.50 92 VAL A O 1
ATOM 734 N N . ASP A 1 93 ? -8.106 -2.720 16.559 1.00 89.38 93 ASP A N 1
ATOM 735 C CA . ASP A 1 93 ? -6.956 -2.251 17.327 1.00 89.38 93 ASP A CA 1
ATOM 736 C C . ASP A 1 93 ? -6.504 -0.910 16.739 1.00 89.38 93 ASP A C 1
ATOM 738 O O . ASP A 1 93 ? -6.149 -0.844 15.561 1.00 89.38 93 ASP A O 1
ATOM 742 N N . PHE A 1 94 ? -6.535 0.157 17.535 1.00 87.75 94 PHE A N 1
ATOM 743 C CA . PHE A 1 94 ? -6.094 1.485 17.112 1.00 87.75 94 PHE A CA 1
ATOM 744 C C . PHE A 1 94 ? -5.368 2.205 18.248 1.00 87.75 94 PHE A C 1
ATOM 746 O O . PHE A 1 94 ? -5.910 2.323 19.344 1.00 87.75 94 PHE A O 1
ATOM 753 N N . ASP A 1 95 ? -4.151 2.690 17.990 1.00 87.12 95 ASP A N 1
ATOM 754 C CA . ASP A 1 95 ? -3.335 3.464 18.942 1.00 87.12 95 ASP A CA 1
ATOM 755 C C . ASP A 1 95 ? -3.242 2.815 20.340 1.00 87.12 95 ASP A C 1
ATOM 757 O O . ASP A 1 95 ? -3.407 3.453 21.378 1.00 87.12 95 ASP A O 1
ATOM 761 N N . GLY A 1 96 ? -3.047 1.492 20.368 1.00 87.88 96 GLY A N 1
ATOM 762 C CA . GLY A 1 96 ? -2.967 0.701 21.602 1.00 87.88 96 GLY A CA 1
ATOM 763 C C . GLY A 1 96 ? -4.311 0.413 22.286 1.00 87.88 96 GLY A C 1
ATOM 764 O O . GLY A 1 96 ? -4.336 -0.286 23.298 1.00 87.88 96 GLY A O 1
ATOM 765 N N . GLN A 1 97 ? -5.427 0.899 21.742 1.00 88.88 97 GLN A N 1
ATOM 766 C CA . GLN A 1 97 ? -6.775 0.647 22.244 1.00 88.88 97 GLN A CA 1
ATOM 767 C C . GLN A 1 97 ? -7.464 -0.463 21.452 1.00 88.88 97 GLN A C 1
ATOM 769 O O . GLN A 1 97 ? -7.287 -0.590 20.242 1.00 88.88 97 GLN A O 1
ATOM 774 N N . LYS A 1 98 ? -8.301 -1.237 22.147 1.00 91.00 98 LYS A N 1
ATOM 775 C CA . LYS A 1 98 ? -9.209 -2.214 21.541 1.00 91.00 98 LYS A CA 1
ATOM 776 C C . LYS A 1 98 ? -10.612 -1.638 21.520 1.00 91.00 98 LYS A C 1
ATOM 778 O O . LYS A 1 98 ? -11.167 -1.339 22.574 1.00 91.00 98 LYS A O 1
ATOM 783 N N . ILE A 1 99 ? -11.176 -1.497 20.331 1.00 88.69 99 ILE A N 1
ATOM 784 C CA . ILE A 1 99 ? -12.504 -0.932 20.118 1.00 88.69 99 ILE A CA 1
ATOM 785 C C . ILE A 1 99 ? -13.416 -2.059 19.643 1.00 88.69 99 ILE A C 1
ATOM 787 O O . ILE A 1 99 ? -13.245 -2.595 18.546 1.00 88.69 99 ILE A O 1
ATOM 791 N N . GLU A 1 100 ? -14.369 -2.442 20.488 1.00 91.00 100 GLU A N 1
ATOM 792 C CA . GLU A 1 100 ? -15.414 -3.399 20.133 1.00 91.00 100 GLU A CA 1
ATOM 793 C C . GLU A 1 100 ? -16.513 -2.694 19.337 1.00 91.00 100 GLU A C 1
ATOM 795 O O . GLU A 1 100 ? -17.002 -1.631 19.720 1.00 91.00 100 GLU A O 1
ATOM 800 N N . THR A 1 101 ? -16.889 -3.273 18.202 1.00 88.69 101 THR A N 1
ATOM 801 C CA . THR A 1 101 ? -17.921 -2.721 17.321 1.00 88.69 101 THR A CA 1
ATOM 802 C C . THR A 1 101 ? -18.562 -3.837 16.496 1.00 88.69 101 THR A C 1
ATOM 804 O O . THR A 1 101 ? -18.187 -5.006 16.594 1.00 88.69 101 THR A O 1
ATOM 807 N N . THR A 1 102 ? -19.564 -3.497 15.692 1.00 88.44 102 THR A N 1
ATOM 808 C CA . THR A 1 102 ? -20.185 -4.424 14.742 1.00 88.44 102 THR A CA 1
ATOM 809 C C . THR A 1 102 ? -19.699 -4.094 13.341 1.00 88.44 102 THR A C 1
ATOM 811 O O . THR A 1 102 ? -19.762 -2.940 12.919 1.00 88.44 102 THR A O 1
ATOM 814 N N . GLY A 1 103 ? -19.217 -5.104 12.618 1.00 86.69 103 GLY A N 1
ATOM 815 C CA . GLY A 1 103 ? -18.819 -4.955 11.228 1.00 86.69 103 GLY A CA 1
ATOM 816 C C . GLY A 1 103 ? -19.973 -4.417 10.391 1.00 86.69 103 GLY A C 1
ATOM 817 O O . GLY A 1 103 ? -21.135 -4.776 10.587 1.00 86.69 103 GLY A O 1
ATOM 818 N N . ALA A 1 104 ? -19.644 -3.522 9.475 1.00 82.38 104 ALA A N 1
ATOM 819 C CA . ALA A 1 104 ? -20.600 -2.891 8.591 1.00 82.38 104 ALA A CA 1
ATOM 820 C C . ALA A 1 104 ? -19.986 -2.847 7.201 1.00 82.38 104 ALA A C 1
ATOM 822 O O . ALA A 1 104 ? -18.885 -2.317 7.018 1.00 82.38 104 ALA A O 1
ATOM 823 N N . TYR A 1 105 ? -20.707 -3.397 6.232 1.00 74.38 105 TYR A N 1
ATOM 824 C CA . TYR A 1 105 ? -20.340 -3.261 4.836 1.00 74.38 105 TYR A CA 1
ATOM 825 C C . TYR A 1 105 ? -20.379 -1.780 4.420 1.00 74.38 105 TYR A C 1
ATOM 827 O O . TYR A 1 105 ? -21.396 -1.105 4.588 1.00 74.38 105 TYR A O 1
ATOM 835 N N . GLY A 1 106 ? -19.259 -1.278 3.900 1.00 66.69 106 GLY A N 1
ATOM 836 C CA . GLY A 1 106 ? -19.141 0.041 3.284 1.00 66.69 106 GLY A CA 1
ATOM 837 C C . GLY A 1 106 ? -18.799 -0.125 1.808 1.00 66.69 106 GLY A C 1
ATOM 838 O O . GLY A 1 106 ? -17.903 -0.898 1.479 1.00 66.69 106 GLY A O 1
ATOM 839 N N . GLU A 1 107 ? -19.527 0.550 0.919 1.00 60.06 107 GLU A N 1
ATOM 840 C CA . GLU A 1 107 ? -19.282 0.487 -0.534 1.00 60.06 107 GLU A CA 1
ATOM 841 C C . GLU A 1 107 ? -18.118 1.380 -0.982 1.00 60.06 107 GLU A C 1
ATOM 843 O O . GLU A 1 107 ? -17.542 1.172 -2.055 1.00 60.06 107 GLU A O 1
ATOM 848 N N . ASP A 1 108 ? -17.740 2.351 -0.150 1.00 58.47 108 ASP A N 1
ATOM 849 C CA . ASP A 1 108 ? -16.680 3.300 -0.456 1.00 58.47 108 ASP A CA 1
ATOM 850 C C . ASP A 1 108 ? -15.306 2.621 -0.381 1.00 58.47 108 ASP A C 1
ATOM 852 O O . ASP A 1 108 ? -14.991 1.948 0.602 1.00 58.47 108 ASP A O 1
ATOM 856 N N . LYS A 1 109 ? -14.471 2.826 -1.412 1.00 59.09 109 LYS A N 1
ATOM 857 C CA . LYS A 1 109 ? -13.064 2.377 -1.481 1.00 59.09 109 LYS A CA 1
ATOM 858 C C . LYS A 1 109 ? -12.837 0.859 -1.331 1.00 59.09 109 LYS A C 1
ATOM 860 O O . LYS A 1 109 ? -11.865 0.412 -0.725 1.00 59.09 109 LYS A O 1
ATOM 865 N N . LEU A 1 110 ? -13.712 0.035 -1.907 1.00 70.94 110 LEU A N 1
ATOM 866 C CA . LEU A 1 110 ? -13.459 -1.403 -2.091 1.00 70.94 110 LEU A CA 1
ATOM 867 C C . LEU A 1 110 ? -12.665 -1.710 -3.371 1.00 70.94 110 LEU A C 1
ATOM 869 O O . LEU A 1 110 ? -12.802 -2.797 -3.937 1.00 70.94 110 LEU A O 1
ATOM 873 N N . GLU A 1 111 ? -11.837 -0.783 -3.858 1.00 79.06 111 GLU A N 1
ATOM 874 C CA . GLU A 1 111 ? -11.003 -1.069 -5.022 1.00 79.06 111 GLU A CA 1
ATOM 875 C C . GLU A 1 111 ? -9.846 -1.975 -4.627 1.00 79.06 111 GLU A C 1
ATOM 877 O O . GLU A 1 111 ? -9.253 -1.854 -3.557 1.00 79.06 111 GLU A O 1
ATOM 882 N N . ILE A 1 112 ? -9.515 -2.903 -5.520 1.00 85.56 112 ILE A N 1
ATOM 883 C CA . ILE A 1 112 ? -8.334 -3.743 -5.341 1.00 85.56 112 ILE A CA 1
ATOM 884 C C . ILE A 1 112 ? -7.048 -2.905 -5.331 1.00 85.56 112 ILE A C 1
ATOM 886 O O . ILE A 1 112 ? -6.081 -3.271 -4.675 1.00 85.56 112 ILE A O 1
ATOM 890 N N . PHE A 1 113 ? -7.077 -1.748 -5.998 1.00 83.56 113 PHE A N 1
ATOM 891 C CA . PHE A 1 113 ? -6.048 -0.721 -5.926 1.00 83.56 113 PHE A CA 1
ATOM 892 C C . PHE A 1 113 ? -5.811 -0.251 -4.486 1.00 83.56 113 PHE A C 1
ATOM 894 O O . PHE A 1 113 ? -4.687 -0.328 -4.000 1.00 83.56 113 PHE A O 1
ATOM 901 N N . ASP A 1 114 ? -6.879 0.129 -3.777 1.00 84.06 114 ASP A N 1
ATOM 902 C CA . ASP A 1 114 ? -6.777 0.577 -2.387 1.00 84.06 114 ASP A CA 1
ATOM 903 C C . ASP A 1 114 ? -6.208 -0.536 -1.489 1.00 84.06 114 ASP A C 1
ATOM 905 O O . ASP A 1 114 ? -5.407 -0.276 -0.597 1.00 84.06 114 ASP A O 1
ATOM 909 N N . TRP A 1 115 ? -6.596 -1.796 -1.733 1.00 89.69 115 TRP A N 1
ATOM 910 C CA . TRP A 1 115 ? -6.039 -2.942 -1.005 1.00 89.69 115 TRP A CA 1
ATOM 911 C C . TRP A 1 115 ? -4.535 -3.107 -1.234 1.00 89.69 115 TRP A C 1
ATOM 913 O O . TRP A 1 115 ? -3.822 -3.436 -0.288 1.00 89.69 115 TRP A O 1
ATOM 923 N N . ILE A 1 116 ? -4.043 -2.884 -2.458 1.00 91.06 116 ILE A N 1
ATOM 924 C CA . ILE A 1 116 ? -2.607 -2.968 -2.757 1.00 91.06 116 ILE A CA 1
ATOM 925 C C . ILE A 1 116 ? -1.841 -1.918 -1.955 1.00 91.06 116 ILE A C 1
ATOM 927 O O . ILE A 1 116 ? -0.837 -2.271 -1.340 1.00 91.06 116 ILE A O 1
ATOM 931 N N . GLU A 1 117 ? -2.322 -0.673 -1.918 1.00 89.12 117 GLU A N 1
ATOM 932 C CA . GLU A 1 117 ? -1.699 0.382 -1.109 1.00 89.12 117 GLU A CA 1
ATOM 933 C C . GLU A 1 117 ? -1.683 0.004 0.375 1.00 89.12 117 GLU A C 1
ATOM 935 O O . GLU A 1 117 ? -0.623 -0.029 0.996 1.00 89.12 117 GLU A O 1
ATOM 940 N N . ASP A 1 118 ? -2.843 -0.375 0.922 1.00 90.75 118 ASP A N 1
ATOM 941 C CA . ASP A 1 118 ? -2.990 -0.787 2.322 1.00 90.75 118 ASP A CA 1
ATOM 942 C C . ASP A 1 118 ? -2.037 -1.953 2.674 1.00 90.75 118 ASP A C 1
ATOM 944 O O . ASP A 1 118 ? -1.465 -2.017 3.766 1.00 90.75 118 ASP A O 1
ATOM 948 N N . PHE A 1 119 ? -1.840 -2.888 1.738 1.00 94.06 119 PHE A N 1
ATOM 949 C CA . PHE A 1 119 ? -0.924 -4.013 1.902 1.00 94.06 119 PHE A CA 1
ATOM 950 C C . PHE A 1 119 ? 0.545 -3.583 1.848 1.00 94.06 119 PHE A C 1
ATOM 952 O O . PHE A 1 119 ? 1.344 -4.034 2.670 1.00 94.06 119 PHE A O 1
ATOM 959 N N . GLN A 1 120 ? 0.915 -2.698 0.920 1.00 92.50 120 GLN A N 1
ATOM 960 C CA . GLN A 1 120 ? 2.267 -2.146 0.823 1.00 92.50 120 GLN A CA 1
ATOM 961 C C . GLN A 1 120 ? 2.643 -1.347 2.076 1.00 92.50 120 GLN A C 1
ATOM 963 O O . GLN A 1 120 ? 3.757 -1.494 2.574 1.00 92.50 120 GLN A O 1
ATOM 968 N N . GLU A 1 121 ? 1.716 -0.580 2.648 1.00 92.06 121 GLU A N 1
ATOM 969 C CA . GLU A 1 121 ? 1.925 0.127 3.917 1.00 92.06 121 GLU A CA 1
ATOM 970 C C . GLU A 1 121 ? 2.234 -0.846 5.059 1.00 92.06 121 GLU A C 1
ATOM 972 O O . GLU A 1 121 ? 3.195 -0.647 5.806 1.00 92.06 121 GLU A O 1
ATOM 977 N N . ALA A 1 122 ? 1.489 -1.953 5.150 1.00 94.94 122 ALA A N 1
ATOM 978 C CA . ALA A 1 122 ? 1.752 -2.995 6.139 1.00 94.94 122 ALA A CA 1
ATOM 979 C C . ALA A 1 122 ? 3.147 -3.627 5.958 1.00 94.94 122 ALA A C 1
ATOM 981 O O . ALA A 1 122 ? 3.836 -3.895 6.948 1.00 94.94 122 ALA A O 1
ATOM 982 N N . ILE A 1 123 ? 3.596 -3.813 4.709 1.00 94.44 123 ILE A N 1
ATOM 983 C CA . ILE A 1 123 ? 4.955 -4.280 4.384 1.00 94.44 123 ILE A CA 1
ATOM 984 C C . ILE A 1 123 ? 6.008 -3.262 4.835 1.00 94.44 123 ILE A C 1
ATOM 986 O O . ILE A 1 123 ? 6.964 -3.645 5.512 1.00 94.44 123 ILE A O 1
ATOM 990 N N . ILE A 1 124 ? 5.833 -1.977 4.507 1.00 91.62 124 ILE A N 1
ATOM 991 C CA . ILE A 1 124 ? 6.768 -0.901 4.874 1.00 91.62 124 ILE A CA 1
ATOM 992 C C . ILE A 1 124 ? 6.886 -0.793 6.401 1.00 91.62 124 ILE A C 1
ATOM 994 O O . ILE A 1 124 ? 7.994 -0.741 6.937 1.00 91.62 124 ILE A O 1
ATOM 998 N N . CYS A 1 125 ? 5.761 -0.851 7.119 1.00 92.75 125 CYS A N 1
ATOM 999 C CA . CYS A 1 125 ? 5.730 -0.872 8.583 1.00 92.75 125 CYS A CA 1
ATOM 1000 C C . CYS A 1 125 ? 6.266 -2.173 9.199 1.00 92.75 125 CYS A C 1
ATOM 1002 O O . CYS A 1 125 ? 6.459 -2.226 10.416 1.00 92.75 125 CYS A O 1
ATOM 1004 N N . ARG A 1 126 ? 6.498 -3.216 8.388 1.00 94.00 126 ARG A N 1
ATOM 1005 C CA . ARG A 1 126 ? 6.850 -4.575 8.827 1.00 94.00 126 ARG A CA 1
ATOM 1006 C C . ARG A 1 126 ? 5.833 -5.145 9.825 1.00 94.00 126 ARG A C 1
ATOM 1008 O O . ARG A 1 126 ? 6.187 -5.928 10.710 1.00 94.00 126 ARG A O 1
ATOM 1015 N N . ASP A 1 127 ? 4.566 -4.759 9.688 1.00 95.44 127 ASP A N 1
ATOM 1016 C CA . ASP A 1 127 ? 3.489 -5.197 10.572 1.00 95.44 127 ASP A CA 1
ATOM 1017 C C . ASP A 1 127 ? 3.008 -6.586 10.148 1.00 95.44 127 ASP A C 1
ATOM 1019 O O . ASP A 1 127 ? 2.133 -6.761 9.299 1.00 95.44 127 ASP A O 1
ATOM 1023 N N . SER A 1 128 ? 3.608 -7.606 10.759 1.00 95.25 128 SER A N 1
ATOM 1024 C CA . SER A 1 128 ? 3.280 -8.996 10.451 1.00 95.25 128 SER A CA 1
ATOM 1025 C C . SER A 1 128 ? 1.811 -9.319 10.727 1.00 95.25 128 SER A C 1
ATOM 1027 O O . SER A 1 128 ? 1.225 -10.085 9.969 1.00 95.25 128 SER A O 1
ATOM 1029 N N . ALA A 1 129 ? 1.192 -8.750 11.765 1.00 95.19 129 ALA A N 1
ATOM 1030 C CA . ALA A 1 129 ? -0.206 -9.037 12.081 1.00 95.19 129 ALA A CA 1
ATOM 1031 C C . ALA A 1 129 ? -1.139 -8.466 11.004 1.00 95.19 129 ALA A C 1
ATOM 1033 O O . ALA A 1 129 ? -2.036 -9.171 10.531 1.00 95.19 129 ALA A O 1
ATOM 1034 N N . ALA A 1 130 ? -0.880 -7.232 10.564 1.00 95.44 130 ALA A N 1
ATOM 1035 C CA . ALA A 1 130 ? -1.611 -6.606 9.471 1.00 95.44 130 ALA A CA 1
ATOM 1036 C C . ALA A 1 130 ? -1.429 -7.368 8.150 1.00 95.44 130 ALA A C 1
ATOM 1038 O O . ALA A 1 130 ? -2.423 -7.695 7.503 1.00 95.44 130 ALA A O 1
ATOM 1039 N N . ILE A 1 131 ? -0.193 -7.739 7.789 1.00 96.88 131 ILE A N 1
ATOM 1040 C CA . ILE A 1 131 ? 0.097 -8.533 6.582 1.00 96.88 131 ILE A CA 1
ATOM 1041 C C . ILE A 1 131 ? -0.701 -9.843 6.597 1.00 96.88 131 ILE A C 1
ATOM 1043 O O . ILE A 1 131 ? -1.420 -10.141 5.642 1.00 96.88 131 ILE A O 1
ATOM 1047 N N . HIS A 1 132 ? -0.633 -10.608 7.692 1.00 95.81 132 HIS A N 1
ATOM 1048 C CA . HIS A 1 132 ? -1.343 -11.886 7.800 1.00 95.81 132 HIS A CA 1
ATOM 1049 C C . HIS A 1 132 ? -2.857 -11.715 7.677 1.00 95.81 132 HIS A C 1
ATOM 1051 O O . HIS A 1 132 ? -3.511 -12.534 7.030 1.00 95.81 132 HIS A O 1
ATOM 1057 N N . TYR A 1 133 ? -3.417 -10.662 8.275 1.00 94.94 133 TYR A N 1
ATOM 1058 C CA . TYR A 1 133 ? -4.841 -10.375 8.166 1.00 94.94 133 TYR A CA 1
ATOM 1059 C C . TYR A 1 133 ? -5.236 -9.991 6.730 1.00 94.94 133 TYR A C 1
ATOM 1061 O O . TYR A 1 133 ? -6.133 -10.601 6.146 1.00 94.94 133 TYR A O 1
ATOM 1069 N N . LEU A 1 134 ? -4.535 -9.032 6.119 1.00 94.44 134 LEU A N 1
ATOM 1070 C CA . LEU A 1 134 ? -4.834 -8.533 4.773 1.00 94.44 134 LEU A CA 1
ATOM 1071 C C . LEU A 1 134 ? -4.689 -9.617 3.694 1.00 94.44 134 LEU A C 1
ATOM 1073 O O . LEU A 1 134 ? -5.448 -9.626 2.723 1.00 94.44 134 LEU A O 1
ATOM 1077 N N . MET A 1 135 ? -3.780 -10.582 3.874 1.00 94.81 135 MET A N 1
ATOM 1078 C CA . MET A 1 135 ? -3.670 -11.748 2.990 1.00 94.81 135 MET A CA 1
ATOM 1079 C C . MET A 1 135 ? -4.969 -12.563 2.904 1.00 94.81 135 MET A C 1
ATOM 1081 O O . MET A 1 135 ? -5.272 -13.108 1.837 1.00 94.81 135 MET A O 1
ATOM 1085 N N . GLN A 1 136 ? -5.742 -12.631 3.993 1.00 93.12 136 GLN A N 1
ATOM 1086 C CA . GLN A 1 136 ? -6.983 -13.411 4.083 1.00 93.12 136 GLN A CA 1
ATOM 1087 C C . GLN A 1 136 ? -8.186 -12.721 3.429 1.00 93.12 136 GLN A C 1
ATOM 1089 O O . GLN A 1 136 ? -9.193 -13.378 3.169 1.00 93.12 136 GLN A O 1
ATOM 1094 N N . VAL A 1 137 ? -8.099 -11.420 3.133 1.00 91.00 137 VAL A N 1
ATOM 1095 C CA . VAL A 1 137 ? -9.180 -10.673 2.473 1.00 91.00 137 VAL A CA 1
ATOM 1096 C C . VAL A 1 137 ? -9.399 -11.242 1.069 1.00 91.00 137 VAL A C 1
ATOM 1098 O O . VAL A 1 137 ? -8.492 -11.210 0.235 1.00 91.00 137 VAL A O 1
ATOM 1101 N N . SER A 1 138 ? -10.583 -11.800 0.802 1.00 87.75 138 SER A N 1
ATOM 1102 C CA . SER A 1 138 ? -10.904 -12.375 -0.511 1.00 87.75 138 SER A CA 1
ATOM 1103 C C . SER A 1 138 ? -10.960 -11.290 -1.588 1.00 87.75 138 SER A C 1
ATOM 1105 O O . SER A 1 138 ? -11.482 -10.202 -1.352 1.00 87.75 138 SER A O 1
ATOM 1107 N 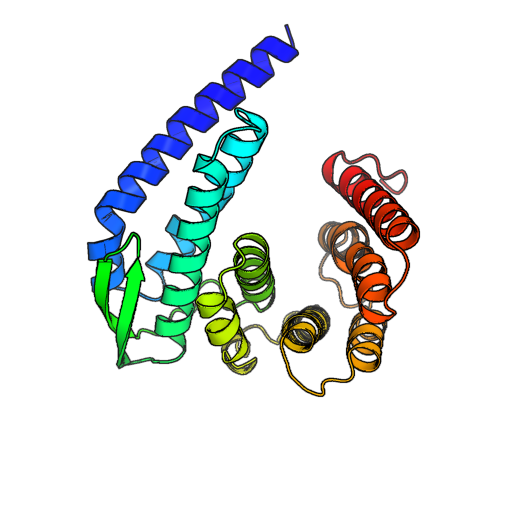N . ALA A 1 139 ? -10.529 -11.627 -2.807 1.00 83.25 139 ALA A N 1
ATOM 1108 C CA . ALA A 1 139 ? -10.756 -10.781 -3.977 1.00 83.25 139 ALA A CA 1
ATOM 1109 C C . ALA A 1 139 ? -12.257 -10.552 -4.254 1.00 83.25 139 ALA A C 1
ATOM 1111 O O . ALA A 1 139 ? -12.629 -9.617 -4.966 1.00 83.25 139 ALA A O 1
ATOM 1112 N N . ASP A 1 140 ? -13.134 -11.381 -3.675 1.00 82.12 140 ASP A N 1
ATOM 1113 C CA . ASP A 1 140 ? -14.581 -11.222 -3.786 1.00 82.12 140 ASP A CA 1
ATOM 1114 C C . ASP A 1 140 ? -15.114 -9.973 -3.074 1.00 82.12 140 ASP A C 1
ATOM 1116 O O . ASP A 1 140 ? -16.164 -9.442 -3.428 1.00 82.12 140 ASP A O 1
ATOM 1120 N N . VAL A 1 141 ? -14.357 -9.433 -2.120 1.00 80.50 141 VAL A N 1
ATOM 1121 C CA . VAL A 1 141 ? -14.708 -8.165 -1.472 1.00 80.50 141 VAL A CA 1
ATOM 1122 C C . VAL A 1 141 ? -14.655 -7.007 -2.488 1.00 80.50 141 VAL A C 1
ATOM 1124 O O . VAL A 1 141 ? -15.371 -6.023 -2.342 1.00 80.50 141 VAL A O 1
ATOM 1127 N N . HIS A 1 142 ? -13.901 -7.158 -3.583 1.00 77.12 142 HIS A N 1
ATOM 1128 C CA . HIS A 1 142 ? -13.741 -6.151 -4.637 1.00 77.12 142 HIS A CA 1
ATOM 1129 C C . HIS A 1 142 ? -14.708 -6.339 -5.833 1.00 77.12 142 HIS A C 1
ATOM 1131 O O . HIS A 1 142 ? -14.607 -5.622 -6.829 1.00 77.12 142 HIS A O 1
ATOM 1137 N N . VAL A 1 143 ? -15.652 -7.298 -5.774 1.00 60.03 143 VAL A N 1
ATOM 1138 C CA . VAL A 1 143 ? -16.476 -7.736 -6.931 1.00 60.03 143 VAL A CA 1
ATOM 1139 C C . VAL A 1 143 ? -17.293 -6.621 -7.576 1.00 60.03 143 VAL A C 1
ATOM 1141 O O . VAL A 1 143 ? -17.421 -6.601 -8.797 1.00 60.03 143 VAL A O 1
ATOM 1144 N N . ARG A 1 144 ? -17.837 -5.681 -6.797 1.00 60.88 144 ARG A N 1
ATOM 1145 C CA . ARG A 1 144 ? -18.746 -4.648 -7.329 1.00 60.88 144 ARG A CA 1
ATOM 1146 C C . ARG A 1 144 ? -18.054 -3.584 -8.190 1.00 60.88 144 ARG A C 1
ATOM 1148 O O . ARG A 1 144 ? -18.741 -2.795 -8.821 1.00 60.88 144 ARG A O 1
ATOM 1155 N N . LYS A 1 145 ? -16.716 -3.592 -8.263 1.00 64.06 145 LYS A N 1
ATOM 1156 C CA . LYS A 1 145 ? -15.917 -2.755 -9.176 1.00 64.06 145 LYS A CA 1
ATOM 1157 C C . LYS A 1 145 ? -15.118 -3.574 -10.206 1.00 64.06 145 LYS A C 1
ATOM 1159 O O . LYS A 1 145 ? -14.210 -3.041 -10.839 1.00 64.06 145 LYS A O 1
ATOM 1164 N N . ARG A 1 146 ? -15.483 -4.850 -10.423 1.00 60.94 146 ARG A N 1
ATOM 1165 C CA . ARG A 1 146 ? -14.900 -5.726 -11.468 1.00 60.94 146 ARG A CA 1
ATOM 1166 C C . ARG A 1 146 ? -15.089 -5.216 -12.893 1.00 60.94 146 ARG A C 1
ATOM 1168 O O . ARG A 1 146 ? -14.406 -5.680 -13.794 1.00 60.94 146 ARG A O 1
ATOM 1175 N N . GLU A 1 147 ? -16.015 -4.287 -13.095 1.00 66.62 147 GLU A N 1
ATOM 1176 C CA . GLU A 1 147 ? -16.306 -3.699 -14.404 1.00 66.62 147 GLU A CA 1
ATOM 1177 C C . GLU A 1 147 ? -15.211 -2.735 -14.882 1.00 66.62 147 GLU A C 1
ATOM 1179 O O . GLU A 1 147 ? -15.191 -2.368 -16.056 1.00 66.62 147 GLU A O 1
ATOM 1184 N N . ARG A 1 148 ? -14.272 -2.339 -14.007 1.00 73.88 148 ARG A N 1
ATOM 1185 C CA . ARG A 1 148 ? -13.117 -1.550 -14.437 1.00 73.88 148 ARG A CA 1
ATOM 1186 C C . ARG A 1 148 ? -12.219 -2.378 -15.356 1.00 73.88 148 ARG A C 1
ATOM 1188 O O . ARG A 1 148 ? -11.845 -3.506 -15.043 1.00 73.88 148 ARG A O 1
ATOM 1195 N N . LEU A 1 149 ? -11.817 -1.775 -16.471 1.00 76.81 149 LEU A N 1
ATOM 1196 C CA . LEU A 1 149 ? -11.003 -2.431 -17.499 1.00 76.81 149 LEU A CA 1
ATOM 1197 C C . LEU A 1 149 ? -9.602 -2.850 -16.997 1.00 76.81 149 LEU A C 1
ATOM 1199 O O . LEU A 1 149 ? -9.015 -3.796 -17.521 1.00 76.81 149 LEU A O 1
ATOM 1203 N N . ASP A 1 150 ? -9.106 -2.203 -15.941 1.00 81.12 150 ASP A N 1
ATOM 1204 C CA . ASP A 1 150 ? -7.817 -2.456 -15.288 1.00 81.12 150 ASP A CA 1
ATOM 1205 C C . ASP A 1 150 ? -7.893 -3.446 -14.106 1.00 81.12 150 ASP A C 1
ATOM 1207 O O . ASP A 1 150 ? -6.869 -3.756 -13.495 1.00 81.12 150 ASP A O 1
ATOM 1211 N N . PHE A 1 151 ? -9.077 -3.982 -13.782 1.00 86.06 151 PHE A N 1
ATOM 1212 C CA . PHE A 1 151 ? -9.276 -4.834 -12.605 1.00 86.06 151 PHE A CA 1
ATOM 1213 C C . PHE A 1 151 ? -8.366 -6.073 -12.599 1.00 86.06 151 PHE A C 1
ATOM 1215 O O . PHE A 1 151 ? -7.734 -6.375 -11.587 1.00 86.06 151 PHE A O 1
ATOM 1222 N N . GLU A 1 152 ? -8.257 -6.774 -13.732 1.00 88.62 152 GLU A N 1
ATOM 1223 C CA . GLU A 1 152 ? -7.421 -7.980 -13.859 1.00 88.62 152 GLU A CA 1
ATOM 1224 C C . GLU A 1 152 ? -5.932 -7.697 -13.631 1.00 88.62 152 GLU A C 1
ATOM 1226 O O . GLU A 1 152 ? -5.215 -8.542 -13.088 1.00 88.62 152 GLU A O 1
ATOM 1231 N N . LEU A 1 153 ? -5.468 -6.500 -14.007 1.00 90.81 153 LEU A N 1
ATOM 1232 C CA . LEU A 1 153 ? -4.094 -6.077 -13.766 1.00 90.81 153 LEU A CA 1
ATOM 1233 C C . LEU A 1 153 ? -3.825 -5.976 -12.268 1.00 90.81 153 LEU A C 1
ATOM 1235 O O . LEU A 1 153 ? -2.913 -6.623 -11.752 1.00 90.81 153 LEU A O 1
ATOM 1239 N N . PHE A 1 154 ? -4.648 -5.211 -11.554 1.00 90.50 154 PHE A N 1
ATOM 1240 C CA . PHE A 1 154 ? -4.480 -5.036 -10.116 1.00 90.50 154 PHE A CA 1
ATOM 1241 C C . PHE A 1 154 ? -4.760 -6.324 -9.333 1.00 90.50 154 PHE A C 1
ATOM 1243 O O . PHE A 1 154 ? -4.109 -6.577 -8.323 1.00 90.50 154 PHE A O 1
ATOM 1250 N N . LEU A 1 155 ? -5.628 -7.210 -9.828 1.00 91.94 155 LEU A N 1
ATOM 1251 C CA . LEU A 1 155 ? -5.772 -8.550 -9.260 1.00 91.94 155 LEU A CA 1
ATOM 1252 C C . LEU A 1 155 ? -4.479 -9.362 -9.356 1.00 91.94 155 LEU A C 1
ATOM 1254 O O . LEU A 1 155 ? -4.076 -9.977 -8.368 1.00 91.94 155 LEU A O 1
ATOM 1258 N N . ALA A 1 156 ? -3.794 -9.329 -10.499 1.00 93.75 156 ALA A N 1
ATOM 1259 C CA . ALA A 1 156 ? -2.512 -10.010 -10.646 1.00 93.75 156 ALA A CA 1
ATOM 1260 C C . ALA A 1 156 ? -1.426 -9.415 -9.731 1.00 93.75 156 ALA A C 1
ATOM 1262 O O . ALA A 1 156 ? -0.667 -10.174 -9.125 1.00 93.75 156 ALA A O 1
ATOM 1263 N N . PHE A 1 157 ? -1.382 -8.087 -9.567 1.00 94.38 157 PHE A N 1
ATOM 1264 C CA . PHE A 1 157 ? -0.506 -7.445 -8.577 1.00 94.38 157 PHE A CA 1
ATOM 1265 C C . PHE A 1 157 ? -0.828 -7.907 -7.153 1.00 94.38 157 PHE A C 1
ATOM 1267 O O . PHE A 1 157 ? 0.076 -8.301 -6.417 1.00 94.38 157 PHE A O 1
ATOM 1274 N N . ALA A 1 158 ? -2.105 -7.913 -6.768 1.00 93.50 158 ALA A N 1
ATOM 1275 C CA . ALA A 1 158 ? -2.519 -8.329 -5.435 1.00 93.50 158 ALA A CA 1
ATOM 1276 C C . ALA A 1 158 ? -2.129 -9.785 -5.136 1.00 93.50 158 ALA A C 1
ATOM 1278 O O . ALA A 1 158 ? -1.607 -10.093 -4.063 1.00 93.50 158 ALA A O 1
ATOM 1279 N N . GLU A 1 159 ? -2.326 -10.689 -6.096 1.00 94.38 159 GLU A N 1
ATOM 1280 C CA . GLU A 1 159 ? -1.895 -12.081 -5.974 1.00 94.38 159 GLU A CA 1
ATOM 1281 C C . GLU A 1 159 ? -0.373 -12.227 -5.875 1.00 94.38 159 GLU A C 1
ATOM 1283 O O . GLU A 1 159 ? 0.098 -13.022 -5.058 1.00 94.38 159 GLU A O 1
ATOM 1288 N N . LEU A 1 160 ? 0.392 -11.471 -6.672 1.00 95.81 160 LEU A N 1
ATOM 1289 C CA . LEU A 1 160 ? 1.854 -11.453 -6.606 1.00 95.81 160 LEU A CA 1
ATOM 1290 C C . LEU A 1 160 ? 2.329 -11.017 -5.216 1.00 95.81 160 LEU A C 1
ATOM 1292 O O . LEU A 1 160 ? 3.115 -11.733 -4.593 1.00 95.81 160 LEU A O 1
ATOM 1296 N N . TYR A 1 161 ? 1.791 -9.913 -4.692 1.00 94.81 161 TYR A N 1
ATOM 1297 C CA . TYR A 1 161 ? 2.115 -9.417 -3.354 1.00 94.81 161 TYR A CA 1
ATOM 1298 C C . TYR A 1 161 ? 1.775 -10.430 -2.258 1.00 94.81 161 TYR A C 1
ATOM 1300 O O . TYR A 1 161 ? 2.630 -10.744 -1.432 1.00 94.81 161 TYR A O 1
ATOM 1308 N N . LYS A 1 162 ? 0.576 -11.030 -2.278 1.00 94.81 162 LYS A N 1
ATOM 1309 C CA . LYS A 1 162 ? 0.231 -12.125 -1.349 1.00 94.81 162 LYS A CA 1
ATOM 1310 C C . LYS A 1 162 ? 1.155 -13.332 -1.508 1.00 94.81 162 LYS A C 1
ATOM 1312 O O . LYS A 1 162 ? 1.417 -14.042 -0.534 1.00 94.81 162 LYS A O 1
ATOM 1317 N N . GLY A 1 163 ? 1.634 -13.579 -2.725 1.00 95.12 163 GLY A N 1
ATOM 1318 C CA . GLY A 1 163 ? 2.575 -14.639 -3.056 1.00 95.12 163 GLY A CA 1
ATOM 1319 C C . GLY A 1 163 ? 3.838 -14.580 -2.206 1.00 95.12 163 GLY A C 1
ATOM 1320 O O . GLY A 1 163 ? 4.209 -15.606 -1.641 1.00 95.12 163 GLY A O 1
ATOM 1321 N N . PHE A 1 164 ? 4.448 -13.397 -2.057 1.00 93.62 164 PHE A N 1
ATOM 1322 C CA . PHE A 1 164 ? 5.690 -13.204 -1.289 1.00 93.62 164 PHE A CA 1
ATOM 1323 C C . PHE A 1 164 ? 5.586 -13.645 0.177 1.00 93.62 164 PHE A C 1
ATOM 1325 O O . PHE A 1 164 ? 6.580 -14.046 0.775 1.00 93.62 164 PHE A O 1
ATOM 1332 N N . PHE A 1 165 ? 4.380 -13.620 0.744 1.00 93.81 165 PHE A N 1
ATOM 1333 C CA . PHE A 1 165 ? 4.121 -13.984 2.139 1.00 93.81 165 PHE A CA 1
ATOM 1334 C C . PHE A 1 165 ? 3.449 -15.357 2.288 1.00 93.81 165 PHE A C 1
ATOM 1336 O O . PHE A 1 165 ? 3.161 -15.805 3.397 1.00 93.81 165 PHE A O 1
ATOM 1343 N N . SER A 1 166 ? 3.200 -16.055 1.179 1.00 92.19 166 SER A N 1
ATOM 1344 C CA . SER A 1 166 ? 2.553 -17.366 1.163 1.00 92.19 166 SER A CA 1
ATOM 1345 C C . SER A 1 166 ? 3.575 -18.483 0.968 1.00 92.19 166 SER A C 1
ATOM 1347 O O . SER A 1 166 ? 4.381 -18.457 0.039 1.00 92.19 166 SER A O 1
ATOM 1349 N N . ARG A 1 167 ? 3.488 -19.547 1.774 1.00 84.81 167 ARG A N 1
ATOM 1350 C CA . ARG A 1 167 ? 4.295 -20.756 1.541 1.00 84.81 167 ARG A CA 1
ATOM 1351 C C . ARG A 1 167 ? 3.901 -21.409 0.209 1.00 84.81 167 ARG A C 1
ATOM 1353 O O . ARG A 1 167 ? 2.716 -21.531 -0.097 1.00 84.81 167 ARG A O 1
ATOM 1360 N N . ASN A 1 168 ? 4.894 -21.881 -0.546 1.00 79.25 168 ASN A N 1
ATOM 1361 C CA . ASN A 1 168 ? 4.736 -22.699 -1.760 1.00 79.25 168 ASN A CA 1
ATOM 1362 C C . ASN A 1 168 ? 4.038 -22.022 -2.955 1.00 79.25 168 ASN A C 1
ATOM 1364 O O . ASN A 1 168 ? 3.555 -22.713 -3.854 1.00 79.25 168 ASN A O 1
ATOM 1368 N N . LYS A 1 169 ? 3.970 -20.686 -3.008 1.00 89.38 169 LYS A N 1
ATOM 1369 C CA . LYS A 1 169 ? 3.510 -19.997 -4.221 1.00 89.38 169 LYS A CA 1
ATOM 1370 C C . LYS A 1 169 ? 4.634 -19.925 -5.248 1.00 89.38 169 LYS A C 1
ATOM 1372 O O . LYS A 1 169 ? 5.771 -19.598 -4.926 1.00 89.38 169 LYS A O 1
ATOM 1377 N N . ASN A 1 170 ? 4.301 -20.209 -6.505 1.00 93.94 170 ASN A N 1
ATOM 1378 C CA . ASN A 1 170 ? 5.223 -20.019 -7.616 1.00 93.94 170 ASN A CA 1
ATOM 1379 C C . ASN A 1 170 ? 5.261 -18.527 -7.985 1.00 93.94 170 ASN A C 1
ATOM 1381 O O . ASN A 1 170 ? 4.473 -18.068 -8.814 1.00 93.94 170 ASN A O 1
ATOM 1385 N N . LEU A 1 171 ? 6.155 -17.777 -7.333 1.00 95.38 171 LEU A N 1
ATOM 1386 C CA . LEU A 1 171 ? 6.299 -16.330 -7.522 1.00 95.38 171 LEU A CA 1
ATOM 1387 C C . LEU A 1 171 ? 6.628 -15.959 -8.969 1.00 95.38 171 LEU A C 1
ATOM 1389 O O . LEU A 1 171 ? 6.104 -14.972 -9.473 1.00 95.38 171 LEU A O 1
ATOM 1393 N N . ARG A 1 172 ? 7.416 -16.786 -9.667 1.00 94.88 172 ARG A N 1
ATOM 1394 C CA . ARG A 1 172 ? 7.738 -16.575 -11.082 1.00 94.88 172 ARG A CA 1
ATOM 1395 C C . ARG A 1 172 ? 6.481 -16.600 -11.951 1.00 94.88 172 ARG A C 1
ATOM 1397 O O . ARG A 1 172 ? 6.278 -15.702 -12.755 1.00 94.88 172 ARG A O 1
ATOM 1404 N N . ASN A 1 173 ? 5.592 -17.572 -11.748 1.00 96.19 173 ASN A N 1
ATOM 1405 C CA . ASN A 1 173 ? 4.330 -17.626 -12.494 1.00 96.19 173 ASN A CA 1
ATOM 1406 C C . ASN A 1 173 ? 3.410 -16.433 -12.188 1.00 96.19 173 ASN A C 1
ATOM 1408 O O . ASN A 1 173 ? 2.708 -15.969 -13.086 1.00 96.19 173 ASN A O 1
ATOM 1412 N N . LEU A 1 174 ? 3.400 -15.947 -10.941 1.00 96.69 174 LEU A N 1
ATOM 1413 C CA . LEU A 1 174 ? 2.617 -14.770 -10.547 1.00 96.69 174 LEU A CA 1
ATOM 1414 C C . LEU A 1 174 ? 3.174 -13.485 -11.176 1.00 96.69 174 LEU A C 1
ATOM 1416 O O . LEU A 1 174 ? 2.403 -12.688 -11.706 1.00 96.69 174 LEU A O 1
ATOM 1420 N N . LEU A 1 175 ? 4.500 -13.325 -11.197 1.00 96.25 175 LEU A N 1
ATOM 1421 C CA . LEU A 1 175 ? 5.185 -12.218 -11.867 1.00 96.25 175 LEU A CA 1
ATOM 1422 C C . LEU A 1 175 ? 4.872 -12.204 -13.371 1.00 96.25 175 LEU A C 1
ATOM 1424 O O . LEU A 1 175 ? 4.434 -11.190 -13.912 1.00 96.25 175 LEU A O 1
ATOM 1428 N N . GLU A 1 176 ? 5.002 -13.356 -14.032 1.00 95.56 176 GLU A N 1
ATOM 1429 C CA . GLU A 1 176 ? 4.663 -13.514 -15.450 1.00 95.56 176 GLU A CA 1
ATOM 1430 C C . GLU A 1 176 ? 3.184 -13.242 -15.737 1.00 95.56 176 GLU A C 1
ATOM 1432 O O . GLU A 1 176 ? 2.824 -12.768 -16.816 1.00 95.56 176 GLU A O 1
ATOM 1437 N N . ARG A 1 177 ? 2.285 -13.563 -14.799 1.00 95.38 177 ARG A N 1
ATOM 1438 C CA . ARG A 1 177 ? 0.873 -13.186 -14.923 1.00 95.38 177 ARG A CA 1
ATOM 1439 C C . ARG A 1 177 ? 0.731 -11.666 -14.877 1.00 95.38 177 ARG A C 1
ATOM 1441 O O . ARG A 1 177 ? 0.116 -11.128 -15.790 1.00 95.38 177 ARG A O 1
ATOM 1448 N N . ALA A 1 178 ? 1.322 -10.994 -13.886 1.00 94.00 178 ALA A N 1
ATOM 1449 C CA . ALA A 1 178 ? 1.244 -9.538 -13.728 1.00 94.00 178 ALA A CA 1
ATOM 1450 C C . ALA A 1 178 ? 1.757 -8.777 -14.965 1.00 94.00 178 ALA A C 1
ATOM 1452 O O . ALA A 1 178 ? 1.112 -7.825 -15.399 1.00 94.00 178 ALA A O 1
ATOM 1453 N N . ARG A 1 179 ? 2.844 -9.246 -15.598 1.00 93.62 179 ARG A N 1
ATOM 1454 C CA . ARG A 1 179 ? 3.342 -8.673 -16.864 1.00 93.62 179 ARG A CA 1
ATOM 1455 C C . ARG A 1 179 ? 2.372 -8.883 -18.034 1.00 93.62 179 ARG A C 1
ATOM 1457 O O . ARG A 1 179 ? 2.165 -7.972 -18.827 1.00 93.62 179 ARG A O 1
ATOM 1464 N N . ARG A 1 180 ? 1.773 -10.074 -18.155 1.00 93.38 180 ARG A N 1
ATOM 1465 C CA . ARG A 1 180 ? 0.926 -10.448 -19.306 1.00 93.38 180 ARG A CA 1
ATOM 1466 C C . ARG A 1 180 ? -0.469 -9.838 -19.297 1.00 93.38 180 ARG A C 1
ATOM 1468 O O . ARG A 1 180 ? -1.036 -9.639 -20.365 1.00 93.38 180 ARG A O 1
ATOM 1475 N N . VAL A 1 181 ? -1.048 -9.598 -18.122 1.00 92.56 181 VAL A N 1
ATOM 1476 C CA . VAL A 1 181 ? -2.413 -9.045 -18.022 1.00 92.56 181 VAL A CA 1
ATOM 1477 C C . VAL A 1 181 ? -2.476 -7.556 -18.359 1.00 92.56 181 VAL A C 1
ATOM 1479 O O . VAL A 1 181 ? -3.560 -7.034 -18.612 1.00 92.56 181 VAL A O 1
ATOM 1482 N N . TYR A 1 182 ? -1.331 -6.872 -18.383 1.00 90.69 182 TYR A N 1
ATOM 1483 C CA . TYR A 1 182 ? -1.253 -5.492 -18.830 1.00 90.69 182 TYR A CA 1
ATOM 1484 C C . TYR A 1 182 ? -1.645 -5.368 -20.308 1.00 90.69 182 TYR A C 1
ATOM 1486 O O . TYR A 1 182 ? -1.059 -6.001 -21.185 1.00 90.69 182 TYR A O 1
ATOM 1494 N N . CYS A 1 183 ? -2.634 -4.521 -20.581 1.00 88.56 183 CYS A N 1
ATOM 1495 C CA . CYS A 1 183 ? -3.140 -4.254 -21.920 1.00 88.56 183 CYS A CA 1
ATOM 1496 C C . CYS A 1 183 ? -3.471 -2.757 -22.028 1.00 88.56 183 CYS A C 1
ATOM 1498 O O . CYS A 1 183 ? -4.438 -2.330 -21.395 1.00 88.56 183 CYS A O 1
ATOM 1500 N N . PRO A 1 184 ? -2.703 -1.962 -22.803 1.00 86.19 184 PRO A N 1
ATOM 1501 C CA . PRO A 1 184 ? -2.937 -0.523 -22.965 1.00 86.19 184 PRO A CA 1
ATOM 1502 C C . PRO A 1 184 ? -4.368 -0.171 -23.394 1.00 86.19 184 PRO A C 1
ATOM 1504 O O . PRO A 1 184 ? -4.947 0.777 -22.874 1.00 86.19 184 PRO A O 1
ATOM 1507 N N . ASP A 1 185 ? -4.976 -0.989 -24.260 1.00 87.06 185 ASP A N 1
ATOM 1508 C CA . ASP A 1 185 ? -6.347 -0.792 -24.760 1.00 87.06 185 ASP A CA 1
ATOM 1509 C C . ASP A 1 185 ? -7.425 -0.967 -23.678 1.00 87.06 185 ASP A C 1
ATOM 1511 O O . ASP A 1 185 ? -8.582 -0.597 -23.865 1.00 87.06 185 ASP A O 1
ATOM 1515 N N . ARG A 1 186 ? -7.058 -1.556 -22.535 1.00 84.81 186 ARG A N 1
ATOM 1516 C CA . ARG A 1 186 ? -7.925 -1.740 -21.366 1.00 84.81 186 ARG A CA 1
ATOM 1517 C C . ARG A 1 186 ? -7.642 -0.714 -20.274 1.00 84.81 186 ARG A C 1
ATOM 1519 O O . ARG A 1 186 ? -8.067 -0.900 -19.138 1.00 84.81 186 ARG A O 1
ATOM 1526 N N . ILE A 1 187 ? -6.923 0.361 -20.583 1.00 84.75 187 ILE A N 1
ATOM 1527 C CA . ILE A 1 187 ? -6.643 1.412 -19.613 1.00 84.75 187 ILE A CA 1
ATOM 1528 C C . ILE A 1 187 ? -7.552 2.624 -19.883 1.00 84.75 187 ILE A C 1
ATOM 1530 O O . ILE A 1 187 ? -7.543 3.149 -20.994 1.00 84.75 187 ILE A O 1
ATOM 1534 N N . PRO A 1 188 ? -8.349 3.084 -18.896 1.00 82.38 188 PRO A N 1
ATOM 1535 C CA . PRO A 1 188 ? -9.421 4.065 -19.102 1.00 82.38 188 PRO A CA 1
ATOM 1536 C C . PRO A 1 188 ? -8.982 5.430 -19.642 1.00 82.38 188 PRO A C 1
ATOM 1538 O O . PRO A 1 188 ? -9.780 6.095 -20.299 1.00 82.38 188 PRO A O 1
ATOM 1541 N N . CYS A 1 189 ? -7.757 5.881 -19.360 1.00 86.69 189 CYS A N 1
ATOM 1542 C CA . CYS A 1 189 ? -7.267 7.167 -19.854 1.00 86.69 189 CYS A CA 1
ATOM 1543 C C . CYS A 1 189 ? -5.731 7.216 -19.978 1.00 86.69 189 CYS A C 1
ATOM 1545 O O . CYS A 1 189 ? -5.037 6.419 -19.335 1.00 86.69 189 CYS A O 1
ATOM 1547 N N . PRO A 1 190 ? -5.185 8.161 -20.775 1.00 87.06 190 PRO A N 1
ATOM 1548 C CA . PRO A 1 190 ? -3.742 8.296 -20.994 1.00 87.06 190 PRO A CA 1
ATOM 1549 C C . PRO A 1 190 ? -2.931 8.517 -19.714 1.00 87.06 190 PRO A C 1
ATOM 1551 O O . PRO A 1 190 ? -1.881 7.900 -19.551 1.00 87.06 190 PRO A O 1
ATOM 1554 N N . ASP A 1 191 ? -3.424 9.333 -18.781 1.00 85.88 191 ASP A N 1
ATOM 1555 C CA . ASP A 1 191 ? -2.723 9.597 -17.518 1.00 85.88 191 ASP A CA 1
ATOM 1556 C C . ASP A 1 191 ? -2.621 8.343 -16.655 1.00 85.88 191 ASP A C 1
ATOM 1558 O O . ASP A 1 191 ? -1.552 8.015 -16.142 1.00 85.88 191 ASP A O 1
ATOM 1562 N N . TRP A 1 192 ? -3.710 7.578 -16.569 1.00 86.94 192 TRP A N 1
ATOM 1563 C CA . TRP A 1 192 ? -3.723 6.317 -15.839 1.00 86.94 192 TRP A CA 1
ATOM 1564 C C . TRP A 1 192 ? -2.818 5.265 -16.492 1.00 86.94 192 TRP A C 1
ATOM 1566 O O . TRP A 1 192 ? -2.102 4.537 -15.805 1.00 86.94 192 TRP A O 1
ATOM 1576 N N . HIS A 1 193 ? -2.768 5.231 -17.825 1.00 89.88 193 HIS A N 1
ATOM 1577 C CA . HIS A 1 193 ? -1.832 4.397 -18.582 1.00 89.88 193 HIS A CA 1
ATOM 1578 C C . HIS A 1 193 ? -0.377 4.765 -18.295 1.00 89.88 193 HIS A C 1
ATOM 1580 O O . HIS A 1 193 ? 0.432 3.880 -18.002 1.00 89.88 193 HIS A O 1
ATOM 1586 N N . ARG A 1 194 ? -0.057 6.062 -18.293 1.00 89.25 194 ARG A N 1
ATOM 1587 C CA . ARG A 1 194 ? 1.265 6.583 -17.933 1.00 89.25 194 ARG A CA 1
ATOM 1588 C C . ARG A 1 194 ? 1.648 6.162 -16.517 1.00 89.25 194 ARG A C 1
ATOM 1590 O O . ARG A 1 194 ? 2.740 5.635 -16.315 1.00 89.25 194 ARG A O 1
ATOM 1597 N N . MET A 1 195 ? 0.734 6.324 -15.563 1.00 89.56 195 MET A N 1
ATOM 1598 C CA . MET A 1 195 ? 0.950 5.951 -14.169 1.00 89.56 195 MET A CA 1
ATOM 1599 C C . MET A 1 195 ? 1.204 4.447 -14.023 1.00 89.56 195 MET A C 1
ATOM 1601 O O . MET A 1 195 ? 2.180 4.044 -13.399 1.00 89.56 195 MET A O 1
ATOM 1605 N N . ILE A 1 196 ? 0.390 3.593 -14.650 1.00 91.19 196 ILE A N 1
ATOM 1606 C CA . ILE A 1 196 ? 0.597 2.138 -14.626 1.00 91.19 196 ILE A CA 1
ATOM 1607 C C . ILE A 1 196 ? 1.968 1.771 -15.202 1.00 91.19 196 ILE A C 1
ATOM 1609 O O . ILE A 1 196 ? 2.720 1.032 -14.565 1.00 91.19 196 ILE A O 1
ATOM 1613 N N . LYS A 1 197 ? 2.314 2.303 -16.378 1.00 91.19 197 LYS A N 1
ATOM 1614 C CA . LYS A 1 197 ? 3.574 2.001 -17.072 1.00 91.19 197 LYS A CA 1
ATOM 1615 C C . LYS A 1 197 ? 4.792 2.438 -16.257 1.00 91.19 197 LYS A C 1
ATOM 1617 O O . LYS A 1 197 ? 5.735 1.667 -16.104 1.00 91.19 197 LYS A O 1
ATOM 1622 N N . ARG A 1 198 ? 4.775 3.669 -15.745 1.00 91.56 198 ARG A N 1
ATOM 1623 C CA . ARG A 1 198 ? 5.933 4.300 -15.098 1.00 91.56 198 ARG A CA 1
ATOM 1624 C C . ARG A 1 198 ? 6.050 3.967 -13.615 1.00 91.56 198 ARG A C 1
ATOM 1626 O O . ARG A 1 198 ? 7.162 3.910 -13.109 1.00 91.56 198 ARG A O 1
ATOM 1633 N N . VAL A 1 199 ? 4.935 3.732 -12.924 1.00 90.44 199 VAL A N 1
ATOM 1634 C CA . VAL A 1 199 ? 4.922 3.502 -11.473 1.00 90.44 199 VAL A CA 1
ATOM 1635 C C . VAL A 1 199 ? 4.783 2.020 -11.144 1.00 90.44 199 VAL A C 1
ATOM 1637 O O . VAL A 1 199 ? 5.645 1.470 -10.461 1.00 90.44 199 VAL A O 1
ATOM 1640 N N . TYR A 1 200 ? 3.738 1.356 -11.643 1.00 90.25 200 TYR A N 1
ATOM 1641 C CA . TYR A 1 200 ? 3.391 -0.013 -11.236 1.00 90.25 200 TYR A CA 1
ATOM 1642 C C . TYR A 1 200 ? 4.216 -1.074 -11.962 1.00 90.25 200 TYR A C 1
ATOM 1644 O O . TYR A 1 200 ? 4.800 -1.944 -11.322 1.00 90.25 200 TYR A O 1
ATOM 1652 N N . LEU A 1 201 ? 4.305 -1.008 -13.293 1.00 93.12 201 LEU A N 1
ATOM 1653 C CA . LEU A 1 201 ? 5.075 -1.992 -14.059 1.00 93.12 201 LEU A CA 1
ATOM 1654 C C . LEU A 1 201 ? 6.574 -1.901 -13.764 1.00 93.12 201 LEU A C 1
ATOM 1656 O O . LEU A 1 201 ? 7.229 -2.936 -13.690 1.00 93.12 201 LEU A O 1
ATOM 1660 N N . ALA A 1 202 ? 7.095 -0.696 -13.518 1.00 93.25 202 ALA A N 1
ATOM 1661 C CA . ALA A 1 202 ? 8.491 -0.490 -13.137 1.00 93.25 202 ALA A CA 1
ATOM 1662 C C . ALA A 1 202 ? 8.874 -1.229 -11.838 1.00 93.25 202 ALA A C 1
ATOM 1664 O O . ALA A 1 202 ? 10.014 -1.656 -11.678 1.00 93.25 202 ALA A O 1
ATOM 1665 N N . GLN A 1 203 ? 7.922 -1.444 -10.921 1.00 92.50 203 GLN A N 1
ATOM 1666 C CA . GLN A 1 203 ? 8.165 -2.214 -9.694 1.00 92.50 203 GLN A CA 1
ATOM 1667 C C . GLN A 1 203 ? 8.368 -3.710 -9.970 1.00 92.50 203 GLN A C 1
ATOM 1669 O O . GLN A 1 203 ? 9.021 -4.386 -9.178 1.00 92.50 203 GLN A O 1
ATOM 1674 N N . LEU A 1 204 ? 7.837 -4.251 -11.074 1.00 95.06 204 LEU A N 1
ATOM 1675 C CA . LEU A 1 204 ? 7.947 -5.681 -11.380 1.00 95.06 204 LEU A CA 1
ATOM 1676 C C . LEU A 1 204 ? 9.401 -6.116 -11.583 1.00 95.06 204 LEU A C 1
ATOM 1678 O O . LEU A 1 204 ? 9.745 -7.232 -11.206 1.00 95.06 204 LEU A O 1
ATOM 1682 N N . ASP A 1 205 ? 10.257 -5.237 -12.105 1.00 93.81 205 ASP A N 1
ATOM 1683 C CA . ASP A 1 205 ? 11.680 -5.528 -12.307 1.00 93.81 205 ASP A CA 1
ATOM 1684 C C . ASP A 1 205 ? 12.420 -5.648 -10.964 1.00 93.81 205 ASP A C 1
ATOM 1686 O O . ASP A 1 205 ? 13.238 -6.546 -10.775 1.00 93.81 205 ASP A O 1
ATOM 1690 N N . VAL A 1 206 ? 12.062 -4.818 -9.979 1.00 94.81 206 VAL A N 1
ATOM 1691 C CA . VAL A 1 206 ? 12.569 -4.937 -8.601 1.00 94.81 206 VAL A CA 1
ATOM 1692 C C . VAL A 1 206 ? 12.108 -6.254 -7.973 1.00 94.81 206 VAL A C 1
ATOM 1694 O O . VAL A 1 206 ? 12.908 -6.990 -7.391 1.00 94.81 206 VAL A O 1
ATOM 1697 N N . LEU A 1 207 ? 10.818 -6.579 -8.107 1.00 94.50 207 LEU A N 1
ATOM 1698 C CA . LEU A 1 207 ? 10.257 -7.826 -7.581 1.00 94.50 207 LEU A CA 1
ATOM 1699 C C . LEU A 1 207 ? 10.892 -9.057 -8.240 1.00 94.50 207 LEU A C 1
ATOM 1701 O O . LEU A 1 207 ? 11.104 -10.065 -7.569 1.00 94.50 207 LEU A O 1
ATOM 1705 N N . GLU A 1 208 ? 11.227 -8.985 -9.526 1.00 95.31 208 GLU A N 1
ATOM 1706 C CA . GLU A 1 208 ? 11.916 -10.052 -10.246 1.00 95.31 208 GLU A CA 1
ATOM 1707 C C . GLU A 1 208 ? 13.291 -10.360 -9.654 1.00 95.31 208 GLU A C 1
ATOM 1709 O O . GLU A 1 208 ? 13.614 -11.530 -9.433 1.00 95.31 208 GLU A O 1
ATOM 1714 N N . VAL A 1 209 ? 14.077 -9.327 -9.341 1.00 95.00 209 VAL A N 1
ATOM 1715 C CA . VAL A 1 209 ? 15.381 -9.500 -8.689 1.00 95.00 209 VAL A CA 1
ATOM 1716 C C . VAL A 1 209 ? 15.222 -10.190 -7.333 1.00 95.00 209 VAL A C 1
ATOM 1718 O O . VAL A 1 209 ? 15.952 -11.140 -7.042 1.00 95.00 209 VAL A O 1
ATOM 1721 N N . LEU A 1 210 ? 14.228 -9.780 -6.536 1.00 91.50 210 LEU A N 1
ATOM 1722 C CA . LEU A 1 210 ? 13.932 -10.411 -5.244 1.00 91.50 210 LEU A CA 1
ATOM 1723 C C . LEU A 1 210 ? 13.533 -11.886 -5.399 1.00 91.50 210 LEU A C 1
ATOM 1725 O O . LEU A 1 210 ? 13.973 -12.731 -4.623 1.00 91.50 210 LEU A O 1
ATOM 1729 N N . ILE A 1 211 ? 12.726 -12.212 -6.412 1.00 93.25 211 ILE A N 1
ATOM 1730 C CA . ILE A 1 211 ? 12.281 -13.587 -6.696 1.00 93.25 211 ILE A CA 1
ATOM 1731 C C . ILE A 1 211 ? 13.447 -14.472 -7.136 1.00 93.25 211 ILE A C 1
ATOM 1733 O O . ILE A 1 211 ? 13.516 -15.640 -6.753 1.00 93.25 211 ILE A O 1
ATOM 1737 N N . ASN A 1 212 ? 14.352 -13.932 -7.948 1.00 91.69 212 ASN A N 1
ATOM 1738 C CA . ASN A 1 212 ? 15.496 -14.664 -8.479 1.00 91.69 212 ASN A CA 1
ATOM 1739 C C . ASN A 1 212 ? 16.690 -14.709 -7.514 1.00 91.69 212 ASN A C 1
ATOM 1741 O O . ASN A 1 212 ? 17.705 -15.308 -7.863 1.00 91.69 212 ASN A O 1
ATOM 1745 N N . ALA A 1 213 ? 16.569 -14.109 -6.323 1.00 84.81 213 ALA A N 1
ATOM 1746 C CA . ALA A 1 213 ? 17.662 -13.945 -5.367 1.00 84.81 213 ALA A CA 1
ATOM 1747 C C . ALA A 1 213 ? 18.913 -13.318 -6.016 1.00 84.81 213 ALA A C 1
ATOM 1749 O O . ALA A 1 213 ? 20.030 -13.801 -5.823 1.00 84.81 213 ALA A O 1
ATOM 1750 N N . GLY A 1 214 ? 18.706 -12.269 -6.823 1.00 83.44 214 GLY A N 1
ATOM 1751 C CA . GLY A 1 214 ? 19.797 -11.508 -7.435 1.00 83.44 214 GLY A CA 1
ATOM 1752 C C . GLY A 1 214 ? 20.686 -10.827 -6.392 1.00 83.44 214 GLY A C 1
ATOM 1753 O O . GLY A 1 214 ? 20.360 -10.789 -5.201 1.00 83.44 214 GLY A O 1
ATOM 1754 N N . SER A 1 215 ? 21.832 -10.304 -6.830 1.00 90.44 215 SER A N 1
ATOM 1755 C CA . SER A 1 215 ? 22.754 -9.634 -5.911 1.00 90.44 215 SER A CA 1
ATOM 1756 C C . SER A 1 215 ? 22.172 -8.314 -5.386 1.00 90.44 215 SER A C 1
ATOM 1758 O O . SER A 1 215 ? 21.225 -7.755 -5.943 1.00 90.44 215 SER A O 1
ATOM 1760 N N . GLU A 1 216 ? 22.765 -7.769 -4.321 1.00 93.31 216 GLU A N 1
ATOM 1761 C CA . GLU A 1 216 ? 22.442 -6.414 -3.849 1.00 93.31 216 GLU A CA 1
ATOM 1762 C C . GLU A 1 216 ? 22.653 -5.364 -4.957 1.00 93.31 216 GLU A C 1
ATOM 1764 O O . GLU A 1 216 ? 21.894 -4.405 -5.071 1.00 93.31 216 GLU A O 1
ATOM 1769 N N . GLU A 1 217 ? 23.635 -5.579 -5.834 1.00 95.25 217 GLU A N 1
ATOM 1770 C CA . GLU A 1 217 ? 23.909 -4.706 -6.979 1.00 95.25 217 GLU A CA 1
ATOM 1771 C C . GLU A 1 217 ? 22.806 -4.803 -8.040 1.00 95.25 217 GLU A C 1
ATOM 1773 O O . GLU A 1 217 ? 22.413 -3.780 -8.600 1.00 95.25 217 GLU A O 1
ATOM 1778 N N . ASP A 1 218 ? 22.283 -6.007 -8.308 1.00 94.44 218 ASP A N 1
ATOM 1779 C CA . ASP A 1 218 ? 21.118 -6.192 -9.182 1.00 94.44 218 ASP A CA 1
ATOM 1780 C C . ASP A 1 218 ? 19.896 -5.467 -8.617 1.00 94.44 218 ASP A C 1
ATOM 1782 O O . ASP A 1 218 ? 19.182 -4.783 -9.354 1.00 94.44 218 ASP A O 1
ATOM 1786 N N . TYR A 1 219 ? 19.682 -5.576 -7.303 1.00 94.38 219 TYR A N 1
ATOM 1787 C CA . TYR A 1 219 ? 18.570 -4.922 -6.621 1.00 94.38 219 TYR A CA 1
ATOM 1788 C C . TYR A 1 219 ? 18.687 -3.400 -6.707 1.00 94.38 219 TYR A C 1
ATOM 1790 O O . TYR A 1 219 ? 17.735 -2.738 -7.118 1.00 94.38 219 TYR A O 1
ATOM 1798 N N . ASN A 1 220 ? 19.859 -2.845 -6.390 1.00 95.25 220 ASN A N 1
ATOM 1799 C CA . ASN A 1 220 ? 20.098 -1.404 -6.440 1.00 95.25 220 ASN A CA 1
ATOM 1800 C C . ASN A 1 220 ? 19.920 -0.854 -7.861 1.00 95.25 220 ASN A C 1
ATOM 1802 O O . ASN A 1 220 ? 19.244 0.156 -8.033 1.00 95.25 220 ASN A O 1
ATOM 1806 N N . ARG A 1 221 ? 20.418 -1.556 -8.890 1.00 96.25 221 ARG A N 1
ATOM 1807 C CA . ARG A 1 221 ? 20.193 -1.167 -10.294 1.00 96.25 221 ARG A CA 1
ATOM 1808 C C . ARG A 1 221 ? 18.713 -1.162 -10.673 1.00 96.25 221 ARG A C 1
ATOM 1810 O O . ARG A 1 221 ? 18.254 -0.219 -11.315 1.00 96.25 221 ARG A O 1
ATOM 1817 N N . ALA A 1 222 ? 17.966 -2.200 -10.294 1.00 95.69 222 ALA A N 1
ATOM 1818 C CA . ALA A 1 222 ? 16.533 -2.273 -10.574 1.00 95.69 222 ALA A CA 1
ATOM 1819 C C . ALA A 1 222 ? 15.758 -1.167 -9.839 1.00 95.69 222 ALA A C 1
ATOM 1821 O O . ALA A 1 222 ? 14.880 -0.533 -10.423 1.00 95.69 222 ALA A O 1
ATOM 1822 N N . MET A 1 223 ? 16.117 -0.892 -8.582 1.00 95.00 223 MET A N 1
ATOM 1823 C CA . MET A 1 223 ? 15.536 0.191 -7.788 1.00 95.00 223 MET A CA 1
ATOM 1824 C C . MET A 1 223 ? 15.809 1.564 -8.398 1.00 95.00 223 MET A C 1
ATOM 1826 O O . MET A 1 223 ? 14.877 2.347 -8.555 1.00 95.00 223 MET A O 1
ATOM 1830 N N . GLU A 1 224 ? 17.054 1.857 -8.775 1.00 96.06 224 GLU A N 1
ATOM 1831 C CA . GLU A 1 224 ? 17.414 3.108 -9.450 1.00 96.06 224 GLU A CA 1
ATOM 1832 C C . GLU A 1 224 ? 16.617 3.278 -10.746 1.00 96.06 224 GLU A C 1
ATOM 1834 O O . GLU A 1 224 ? 15.986 4.314 -10.950 1.00 96.06 224 GLU A O 1
ATOM 1839 N N . ALA A 1 225 ? 16.560 2.241 -11.588 1.00 95.56 225 ALA A N 1
ATOM 1840 C CA . ALA A 1 225 ? 15.790 2.275 -12.827 1.00 95.56 225 ALA A CA 1
ATOM 1841 C C . ALA A 1 225 ? 14.296 2.551 -12.577 1.00 95.56 225 ALA A C 1
ATOM 1843 O O . ALA A 1 225 ? 13.708 3.399 -13.254 1.00 95.56 225 ALA A O 1
ATOM 1844 N N . ALA A 1 226 ? 13.691 1.891 -11.584 1.00 95.06 226 ALA 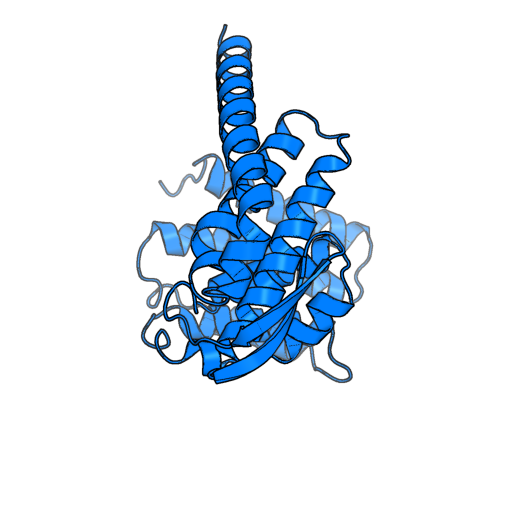A N 1
ATOM 1845 C CA . ALA A 1 226 ? 12.297 2.115 -11.215 1.00 95.06 226 ALA A CA 1
ATOM 1846 C C . ALA A 1 226 ? 12.061 3.540 -10.683 1.00 95.06 226 ALA A C 1
ATOM 1848 O O . ALA A 1 226 ? 11.101 4.197 -11.088 1.00 95.06 226 ALA A O 1
ATOM 1849 N N . LEU A 1 227 ? 12.962 4.054 -9.841 1.00 92.81 227 LEU A N 1
ATOM 1850 C CA . LEU A 1 227 ? 12.893 5.420 -9.318 1.00 92.81 227 LEU A CA 1
ATOM 1851 C C . LEU A 1 227 ? 12.982 6.467 -10.431 1.00 92.81 227 LEU A C 1
ATOM 1853 O O . LEU A 1 227 ? 12.235 7.443 -10.393 1.00 92.81 227 LEU A O 1
ATOM 1857 N N . LEU A 1 228 ? 13.829 6.258 -11.443 1.00 93.81 228 LEU A N 1
ATOM 1858 C CA . LEU A 1 228 ? 13.876 7.139 -12.612 1.00 93.81 228 LEU A CA 1
ATOM 1859 C C . LEU A 1 228 ? 12.523 7.174 -13.339 1.00 93.81 228 LEU A C 1
ATOM 1861 O O . LEU A 1 228 ? 12.057 8.253 -13.695 1.00 93.81 228 LEU A O 1
ATOM 1865 N N . GLN A 1 229 ? 11.857 6.027 -13.516 1.00 93.81 229 GLN A N 1
ATOM 1866 C CA . GLN A 1 229 ? 10.522 5.996 -14.132 1.00 93.81 229 GLN A CA 1
ATOM 1867 C C . GLN A 1 229 ? 9.486 6.764 -13.301 1.00 93.81 229 GLN A C 1
ATOM 1869 O O . GLN A 1 229 ? 8.683 7.517 -13.856 1.00 93.81 229 GLN A O 1
ATOM 1874 N N . HIS A 1 230 ? 9.523 6.617 -11.973 1.00 91.69 230 HIS A N 1
ATOM 1875 C CA . HIS A 1 230 ? 8.640 7.354 -11.063 1.00 91.69 230 HIS A CA 1
ATOM 1876 C C . HIS A 1 230 ? 8.890 8.862 -11.162 1.00 91.69 230 HIS A C 1
ATOM 1878 O O . HIS A 1 230 ? 7.938 9.630 -11.275 1.00 91.69 230 HIS A O 1
ATOM 1884 N N . GLN A 1 231 ? 10.156 9.290 -11.178 1.00 89.69 231 GLN A N 1
ATOM 1885 C CA . GLN A 1 231 ? 10.529 10.696 -11.360 1.00 89.69 231 GLN A CA 1
ATOM 1886 C C . GLN A 1 231 ? 10.018 11.252 -12.690 1.00 89.69 231 GLN A C 1
ATOM 1888 O O . GLN A 1 231 ? 9.479 12.356 -12.710 1.00 89.69 231 GLN A O 1
ATOM 1893 N N . THR A 1 232 ? 10.128 10.490 -13.782 1.00 88.00 232 THR A N 1
ATOM 1894 C CA . THR A 1 232 ? 9.591 10.897 -15.088 1.00 88.00 232 THR A CA 1
ATOM 1895 C C . THR A 1 232 ? 8.090 11.172 -15.030 1.00 88.00 232 THR A C 1
ATOM 1897 O O . THR A 1 232 ? 7.638 12.171 -15.587 1.00 88.00 232 THR A O 1
ATOM 1900 N N . TYR A 1 233 ? 7.332 10.325 -14.327 1.00 87.81 233 TYR A N 1
ATOM 1901 C CA . TYR A 1 233 ? 5.895 10.511 -14.138 1.00 87.81 233 TYR A CA 1
ATOM 1902 C C . TYR A 1 233 ? 5.574 11.745 -13.280 1.00 87.81 233 TYR A C 1
ATOM 1904 O O . TYR A 1 233 ? 4.830 12.613 -13.723 1.00 87.81 233 TYR A O 1
ATOM 1912 N N . TRP A 1 234 ? 6.151 11.851 -12.080 1.00 83.50 234 TRP A N 1
ATOM 1913 C CA . TRP A 1 234 ? 5.781 12.890 -11.108 1.00 83.50 234 TRP A CA 1
ATOM 1914 C C . TRP A 1 234 ? 6.321 14.284 -11.423 1.00 83.50 234 TRP A C 1
ATOM 1916 O O . TRP A 1 234 ? 5.720 15.273 -11.016 1.00 83.50 234 TRP A O 1
ATOM 1926 N N . LEU A 1 235 ? 7.455 14.377 -12.119 1.00 84.38 235 LEU A N 1
ATOM 1927 C CA . LEU A 1 235 ? 8.014 15.659 -12.558 1.00 84.38 235 LEU A CA 1
ATOM 1928 C C . LEU A 1 235 ? 7.494 16.084 -13.933 1.00 84.38 235 LEU A C 1
ATOM 1930 O O . LEU A 1 235 ? 7.963 17.096 -14.446 1.00 84.38 235 LEU A O 1
ATOM 1934 N N . GLU A 1 236 ? 6.593 15.302 -14.540 1.00 78.38 236 GLU A N 1
ATOM 1935 C CA . GLU A 1 236 ? 6.082 15.542 -15.894 1.00 78.38 236 GLU A CA 1
ATOM 1936 C C . GLU A 1 236 ? 7.230 15.772 -16.893 1.00 78.38 236 GLU A C 1
ATOM 1938 O O . GLU A 1 236 ? 7.195 16.647 -17.746 1.00 78.38 236 GLU A O 1
ATOM 1943 N N . THR A 1 237 ? 8.310 14.998 -16.768 1.00 65.50 237 THR A N 1
ATOM 1944 C CA . THR A 1 237 ? 9.479 15.111 -17.662 1.00 65.50 237 THR A CA 1
ATOM 1945 C C . THR A 1 237 ? 9.424 14.097 -18.800 1.00 65.50 237 THR A C 1
ATOM 1947 O O . THR A 1 237 ? 10.432 13.851 -19.460 1.00 65.50 237 THR A O 1
ATOM 1950 N N . ASP A 1 238 ? 8.257 13.486 -19.026 1.00 59.94 238 ASP A N 1
ATOM 1951 C CA . ASP A 1 238 ? 8.062 12.503 -20.086 1.00 59.94 238 ASP A CA 1
ATOM 1952 C C . ASP A 1 238 ? 8.098 13.205 -21.457 1.00 59.94 238 ASP A C 1
ATOM 1954 O O . ASP A 1 238 ? 7.239 14.044 -21.729 1.00 59.94 238 ASP A O 1
ATOM 1958 N N . PRO A 1 239 ? 9.063 12.886 -22.340 1.00 57.47 239 PRO A N 1
ATOM 1959 C CA . PRO A 1 239 ? 9.121 13.460 -23.683 1.00 57.47 239 PRO A CA 1
ATOM 1960 C C . PRO A 1 239 ? 7.978 12.986 -24.600 1.00 57.47 239 PRO A C 1
ATOM 1962 O O . PRO A 1 239 ? 7.889 13.456 -25.729 1.00 57.47 239 PRO A O 1
ATOM 1965 N N . GLU A 1 240 ? 7.128 12.054 -24.148 1.00 57.31 240 GLU A N 1
ATOM 1966 C CA . GLU A 1 240 ? 5.882 11.651 -24.821 1.00 57.31 240 GLU A CA 1
ATOM 1967 C C . GLU A 1 240 ? 4.678 12.578 -24.492 1.00 57.31 240 GLU A C 1
ATOM 1969 O O . GLU A 1 240 ? 3.543 12.227 -24.823 1.00 57.31 240 GLU A O 1
ATOM 1974 N N . MET A 1 241 ? 4.897 13.732 -23.836 1.00 52.34 241 MET A N 1
ATOM 1975 C CA . MET A 1 241 ? 3.913 14.830 -23.695 1.00 52.34 241 MET A CA 1
ATOM 1976 C C . MET A 1 241 ? 3.855 15.732 -24.928 1.00 52.34 241 MET A C 1
ATOM 1978 O O . MET A 1 241 ? 2.724 16.131 -25.285 1.00 52.34 241 MET A O 1
#

Foldseek 3Di:
DVVVVVLVVLVVVLVVLVVQQVVCLVCVLVVCQVALAPPLQPRHLVSLQSNLVSCCVNPVPDPVSLVSLVQSLLSVLSNLQQQVQAQDWDWRQGPNDTRIHGRHHDPPPLALVSLLVSLVSCVVNVPPVSNVSSLPRDPVSSVVVCPQLCRQLSVLVSVLSSQVVDPPRPNVVSLVSNVVSDDLVRQPDPLSSLCCVLAVNLVSQLVVCVSVVHDPVSNVVSVVSSVVSVCCSVVVVDPVD

Radius of gyration: 19.12 Å; chains: 1; bounding box: 47×56×47 Å

pLDDT: mean 84.26, std 11.68, range [42.88, 96.88]

Secondary structure (DSSP, 8-state):
-HHHHHHHHHHHHHHHHHHHHHHHHHHHHHHHHH-TTHHIIIIIHHHHHHHHHHHHHH-TT-THHHHHHHHHHHHHHHHHHHHHTTTSEEEEEETTEEEEEE-----TT--HHHHHHHHHHHHHTT-HHHHHHHHHS-GGGGGGGTTSTTHHHHHHHHHHHHHHTSTT--HHHHHHHHHHH--GGG-SSHHHHHHIIIIIHHHHHHHHHHHTT--HHHHHHHHHHHHHHHHHHHTT--TT-